Protein AF-0000000070944080 (afdb_homodimer)

Solvent-accessible surface area (backbone atoms only — not comparable to full-atom values): 20441 Å² total; per-residue (Å²): 134,81,76,70,74,72,75,68,76,75,72,57,53,38,91,86,63,60,51,23,63,63,33,52,51,46,48,50,54,52,49,55,59,54,53,74,45,44,68,64,48,28,43,48,45,49,50,52,46,35,69,76,36,55,73,61,34,60,78,35,76,88,53,42,81,60,51,78,91,51,49,90,73,33,55,64,52,48,30,51,28,44,52,51,50,32,52,48,44,53,30,58,75,26,60,89,44,56,69,38,20,51,49,35,49,46,52,56,47,59,69,34,55,81,71,77,54,52,68,64,58,53,54,51,52,53,54,46,45,54,51,49,43,38,70,75,50,40,86,72,53,35,73,69,42,49,49,32,48,51,49,50,48,50,40,50,49,50,49,43,51,51,45,53,50,52,50,52,52,51,51,51,52,51,50,55,54,54,56,61,62,67,71,108,135,79,77,69,75,72,75,67,76,74,72,59,54,38,89,88,63,58,49,22,64,65,32,51,51,45,46,50,54,50,48,54,59,54,51,73,44,44,70,64,48,30,43,49,45,50,52,51,45,37,70,77,36,55,74,60,34,60,78,36,75,88,52,41,79,61,51,78,90,51,47,88,73,33,55,63,52,48,31,50,28,43,52,51,49,33,52,47,44,54,29,58,75,25,60,87,43,55,70,40,21,52,49,35,49,44,53,56,47,60,70,33,54,83,70,77,54,52,70,64,56,52,54,52,53,54,54,45,46,54,52,48,45,38,70,75,50,39,85,73,52,36,73,69,44,49,50,33,47,50,49,52,50,49,41,50,49,51,50,43,51,51,46,54,50,50,50,52,53,53,51,50,52,51,50,54,55,53,55,60,62,68,72,109

pLDDT: mean 91.63, std 14.91, range [31.78, 98.94]

InterPro domains:
  IPR000971 Globin [PF00042] (45-154)
  IPR000971 Globin [PS01033] (18-165)
  IPR002336 Erythrocruorin [PR00611] (42-64)
  IPR002336 Erythrocruorin [PR00611] (95-118)
  IPR009050 Globin-like superfamily [SSF46458] (15-155)
  IPR012292 Globin/Protoglobin [G3DSA:1.10.490.10] (16-166)
  IPR044399 Myoglobin-like, M family globin domain [cd01040] (27-154)

Sequence (368 aa):
MSWLFGSASADMPSTKTGLTTSDKCAIKDTWTMFRRETRTNALSLFVALFSRYPEYQKMFPNFADVALKDMMQCPSLTAHALTVIYALASIIESIDDENTMVELIKKNIRNHVRRSVTPEHFVNINNLLIEVMQVKLRSRMTASVIVSWKKFFAMHDAVTRQTYDEFRAQSAVERAAGTSNSGVMSWLFGSASADMPSTKTGLTTSDKCAIKDTWTMFRRETRTNALSLFVALFSRYPEYQKMFPNFADVALKDMMQCPSLTAHALTVIYALASIIESIDDENTMVELIKKNIRNHVRRSVTPEHFVNINNLLIEVMQVKLRSRMTASVIVSWKKFFAMHDAVTRQTYDEFRAQSAVERAAGTSNSGV

Foldseek 3Di:
DPPPPPPPVPQAADPLQRAGPVLLVLLVVLLVVCCVPQQVLLLVLVLLVCVVPVVVLCLPVQCNPPDSVCSSPRPVSSVVSNVVSVLVVQLSVCVVVVVSNLVSLLVVLVVCLVSPDDLVNLVSSLVSSLVSSCVVVPPSCDPVSSVSSVSNVVSSSVSNVVSNVVVVVVVVVVVVVVVVVVPD/DPPPPPPPVPQAADPLQRAGPVLLVLLVVLLVVLCVPQQVLLLVLVLLVCVVPVVVLCLPVQCNPPDSVCSSPRPVNSVVSNVVSVLVVQLSVCVVVVVSNLVSLLVVLVVCLVSPDDLVSLVSSLVSSLVSSCVVVPPSCDPVSSVSSVSNVVSSSVSNVVSNVVVVVVVVVVVVVVVVVVPD

Radius of gyration: 23.44 Å; Cα contacts (8 Å, |Δi|>4): 330; chains: 2; bounding box: 77×53×82 Å

Structure (mmCIF, N/CA/C/O backbone):
data_AF-0000000070944080-model_v1
#
loop_
_entity.id
_entity.type
_entity.pdbx_description
1 polymer 'Globin, putative'
#
loop_
_atom_site.group_PDB
_atom_site.id
_atom_site.type_symbol
_atom_site.label_atom_id
_atom_site.label_alt_id
_atom_site.label_comp_id
_atom_site.label_asym_id
_atom_site.label_entity_id
_atom_site.label_seq_id
_atom_site.pdbx_PDB_ins_code
_atom_site.Cartn_x
_atom_site.Cartn_y
_atom_site.Cartn_z
_atom_site.occupancy
_atom_site.B_iso_or_equiv
_atom_site.auth_seq_id
_atom_site.auth_comp_id
_atom_site.auth_asym_id
_atom_site.auth_atom_id
_atom_site.pdbx_PDB_model_num
ATOM 1 N N . MET A 1 1 ? -43.406 28.516 -22.297 1 31.78 1 MET A N 1
ATOM 2 C CA . MET A 1 1 ? -42.031 28.906 -22.062 1 31.78 1 MET A CA 1
ATOM 3 C C . MET A 1 1 ? -41.406 28.109 -20.922 1 31.78 1 MET A C 1
ATOM 5 O O . MET A 1 1 ? -40.312 28.422 -20.469 1 31.78 1 MET A O 1
ATOM 9 N N . SER A 1 2 ? -42.031 27.125 -20.312 1 38.72 2 SER A N 1
ATOM 10 C CA . SER A 1 2 ? -41.844 26.422 -19.047 1 38.72 2 SER A CA 1
ATOM 11 C C . SER A 1 2 ? -40.594 25.516 -19.109 1 38.72 2 SER A C 1
ATOM 13 O O . SER A 1 2 ? -40.438 24.609 -18.281 1 38.72 2 SER A O 1
ATOM 15 N N . TRP A 1 3 ? -39.875 25.422 -20.234 1 38.5 3 TRP A N 1
ATOM 16 C CA . TRP A 1 3 ? -38.906 24.359 -20.5 1 38.5 3 TRP A CA 1
ATOM 17 C C . TRP A 1 3 ? -37.812 24.328 -19.422 1 38.5 3 TRP A C 1
ATOM 19 O O . TRP A 1 3 ? -37.125 23.312 -19.266 1 38.5 3 TRP A O 1
ATOM 29 N N . LEU A 1 4 ? -37.531 25.406 -18.781 1 36.78 4 LEU A N 1
ATOM 30 C CA . LEU A 1 4 ? -36.25 25.703 -18.141 1 36.78 4 LEU A CA 1
ATOM 31 C C . LEU A 1 4 ? -36 24.734 -16.984 1 36.78 4 LEU A C 1
ATOM 33 O O . LEU A 1 4 ? -35.031 24.891 -16.25 1 36.78 4 LEU A O 1
ATOM 37 N N . PHE A 1 5 ? -37.031 24.188 -16.297 1 40.91 5 PHE A N 1
ATOM 38 C CA . PHE A 1 5 ? -36.594 23.562 -15.047 1 40.91 5 PHE A CA 1
ATOM 39 C C . PHE A 1 5 ? -35.625 22.422 -15.328 1 40.91 5 PHE A C 1
ATOM 41 O O . PHE A 1 5 ? -36.031 21.375 -15.859 1 40.91 5 PHE A O 1
ATOM 48 N N . GLY A 1 6 ? -34.469 22.578 -15.883 1 41.28 6 GLY A N 1
ATOM 49 C CA . GLY A 1 6 ? -33.312 21.688 -15.805 1 41.28 6 GLY A CA 1
ATOM 50 C C . GLY A 1 6 ? -33.312 20.828 -14.555 1 41.28 6 GLY A C 1
ATOM 51 O O . GLY A 1 6 ? -33.156 21.328 -13.438 1 41.28 6 GLY A O 1
ATOM 52 N N . SER A 1 7 ? -34.125 19.906 -14.242 1 37.66 7 SER A N 1
ATOM 53 C CA . SER A 1 7 ? -34.094 18.875 -13.203 1 37.66 7 SER A CA 1
ATOM 54 C C . SER A 1 7 ? -32.688 18.344 -13 1 37.66 7 SER A C 1
ATOM 56 O O . SER A 1 7 ? -32.156 17.609 -13.852 1 37.66 7 SER A O 1
ATOM 58 N N . ALA A 1 8 ? -31.625 19.156 -12.844 1 43.06 8 ALA A N 1
ATOM 59 C CA . ALA A 1 8 ? -30.375 18.672 -12.258 1 43.06 8 ALA A CA 1
ATOM 60 C C . ALA A 1 8 ? -30.625 17.5 -11.32 1 43.06 8 ALA A C 1
ATOM 62 O O . ALA A 1 8 ? -31.328 17.641 -10.305 1 43.06 8 ALA A O 1
ATOM 63 N N . SER A 1 9 ? -31 16.312 -11.648 1 52.84 9 SER A N 1
ATOM 64 C CA . SER A 1 9 ? -30.922 15.141 -10.789 1 52.84 9 SER A CA 1
ATOM 65 C C . SER A 1 9 ? -30.016 15.406 -9.586 1 52.84 9 SER A C 1
ATOM 67 O O . SER A 1 9 ? -28.875 15.836 -9.742 1 52.84 9 SER A O 1
ATOM 69 N N . ALA A 1 10 ? -30.406 15.797 -8.438 1 60.84 10 ALA A N 1
ATOM 70 C CA . ALA A 1 10 ? -29.844 16.125 -7.133 1 60.84 10 ALA A CA 1
ATOM 71 C C . ALA A 1 10 ? -28.672 15.211 -6.793 1 60.84 10 ALA A C 1
ATOM 73 O O . ALA A 1 10 ? -28.75 14 -7.004 1 60.84 10 ALA A O 1
ATOM 74 N N . ASP A 1 11 ? -27.359 15.664 -7.125 1 86.56 11 ASP A N 1
ATOM 75 C CA . ASP A 1 11 ? -26.156 15.062 -6.555 1 86.56 11 ASP A CA 1
ATOM 76 C C . ASP A 1 11 ? -26.375 14.68 -5.094 1 86.56 11 ASP A C 1
ATOM 78 O O . ASP A 1 11 ? -25.875 15.352 -4.191 1 86.56 11 ASP A O 1
ATOM 82 N N . MET A 1 12 ? -27.219 13.664 -4.859 1 90.5 12 MET A N 1
ATOM 83 C CA . MET A 1 12 ? -27.594 13.227 -3.516 1 90.5 12 MET A CA 1
ATOM 84 C C . MET A 1 12 ? -26.453 12.453 -2.857 1 90.5 12 MET A C 1
ATOM 86 O O . MET A 1 12 ? -25.812 11.625 -3.498 1 90.5 12 MET A O 1
ATOM 90 N N . PRO A 1 13 ? -26.234 12.734 -1.606 1 94.5 13 PRO A N 1
ATOM 91 C CA . PRO A 1 13 ? -25.188 12.008 -0.896 1 94.5 13 PRO A CA 1
ATOM 92 C C . PRO A 1 13 ? -25.5 10.531 -0.707 1 94.5 13 PRO A C 1
ATOM 94 O O . PRO A 1 13 ? -26.656 10.164 -0.497 1 94.5 13 PRO A O 1
ATOM 97 N N . SER A 1 14 ? -24.516 9.734 -0.811 1 94.5 14 SER A N 1
ATOM 98 C CA . SER A 1 14 ? -24.672 8.312 -0.533 1 94.5 14 SER A CA 1
ATOM 99 C C . SER A 1 14 ? -25.016 8.062 0.932 1 94.5 14 SER A C 1
ATOM 101 O O . SER A 1 14 ? -24.5 8.742 1.82 1 94.5 14 SER A O 1
ATOM 103 N N . THR A 1 15 ? -25.797 7.105 1.188 1 92.31 15 THR A N 1
ATOM 104 C CA . THR A 1 15 ? -26.172 6.77 2.555 1 92.31 15 THR A CA 1
ATOM 105 C C . THR A 1 15 ? -25.016 6.109 3.299 1 92.31 15 THR A C 1
ATOM 107 O O . THR A 1 15 ? -24.938 6.199 4.523 1 92.31 15 THR A O 1
ATOM 110 N N . LYS A 1 16 ? -24.156 5.559 2.635 1 92.19 16 LYS A N 1
ATOM 111 C CA . LYS A 1 16 ? -23.062 4.797 3.232 1 92.19 16 LYS A CA 1
ATOM 112 C C . LYS A 1 16 ? -21.922 5.715 3.66 1 92.19 16 LYS A C 1
ATOM 114 O O . LYS A 1 16 ? -21.375 5.562 4.75 1 92.19 16 LYS A O 1
ATOM 119 N N . THR A 1 17 ? -21.625 6.723 2.846 1 94.31 17 THR A N 1
ATOM 120 C CA . THR A 1 17 ? -20.422 7.488 3.113 1 94.31 17 THR A CA 1
ATOM 121 C C . THR A 1 17 ? -20.734 8.977 3.252 1 94.31 17 THR A C 1
ATOM 123 O O . THR A 1 17 ? -19.906 9.75 3.73 1 94.31 17 THR A O 1
ATOM 126 N N . GLY A 1 18 ? -21.875 9.352 2.785 1 96.06 18 GLY A N 1
ATOM 127 C CA . GLY A 1 18 ? -22.25 10.758 2.807 1 96.06 18 GLY A CA 1
ATOM 128 C C . GLY A 1 18 ? -21.641 11.555 1.673 1 96.06 18 GLY A C 1
ATOM 129 O O . GLY A 1 18 ? -21.859 12.766 1.562 1 96.06 18 GLY A O 1
ATOM 130 N N . LEU A 1 19 ? -20.922 10.93 0.746 1 97.81 19 LEU A N 1
ATOM 131 C CA . LEU A 1 19 ? -20.281 11.602 -0.381 1 97.81 19 LEU A CA 1
ATOM 132 C C . LEU A 1 19 ? -21.234 11.664 -1.579 1 97.81 19 LEU A C 1
ATOM 134 O O . LEU A 1 19 ? -21.938 10.703 -1.863 1 97.81 19 LEU A O 1
ATOM 138 N N . THR A 1 20 ? -21.219 12.805 -2.256 1 97.81 20 THR A N 1
ATOM 139 C CA . THR A 1 20 ? -21.938 12.93 -3.518 1 97.81 20 THR A CA 1
ATOM 140 C C . THR A 1 20 ? -21.047 12.539 -4.691 1 97.81 20 THR A C 1
ATOM 142 O O . THR A 1 20 ? -19.844 12.367 -4.531 1 97.81 20 THR A O 1
ATOM 145 N N . THR A 1 21 ? -21.719 12.375 -5.805 1 97.31 21 THR A N 1
ATOM 146 C CA . THR A 1 21 ? -20.953 12.109 -7.016 1 97.31 21 THR A CA 1
ATOM 147 C C . THR A 1 21 ? -19.969 13.242 -7.301 1 97.31 21 THR A C 1
ATOM 149 O O . THR A 1 21 ? -18.844 12.992 -7.742 1 97.31 21 THR A O 1
ATOM 152 N N . SER A 1 22 ? -20.422 14.43 -7.047 1 97.81 22 SER A N 1
ATOM 153 C CA . SER A 1 22 ? -19.562 15.586 -7.254 1 97.81 22 SER A CA 1
ATOM 154 C C . SER A 1 22 ? -18.375 15.57 -6.305 1 97.81 22 SER A C 1
ATOM 156 O O . SER A 1 22 ? -17.25 15.93 -6.688 1 97.81 22 SER A O 1
ATOM 158 N N . ASP A 1 23 ? -18.594 15.172 -5.066 1 98.44 23 ASP A N 1
ATOM 159 C CA . ASP A 1 23 ? -17.5 15.008 -4.129 1 98.44 23 ASP A CA 1
ATOM 160 C C . ASP A 1 23 ? -16.469 14.023 -4.66 1 98.44 23 ASP A C 1
ATOM 162 O O . ASP A 1 23 ? -15.266 14.32 -4.691 1 98.44 23 ASP A O 1
ATOM 166 N N . LYS A 1 24 ? -16.953 12.891 -5.07 1 98.62 24 LYS A N 1
ATOM 167 C CA . LYS A 1 24 ? -16.078 11.812 -5.527 1 98.62 24 LYS A CA 1
ATOM 168 C C . LYS A 1 24 ? -15.25 12.258 -6.738 1 98.62 24 LYS A C 1
ATOM 170 O O . LYS A 1 24 ? -14.055 11.977 -6.816 1 98.62 24 LYS A O 1
ATOM 175 N N . CYS A 1 25 ? -15.844 12.93 -7.629 1 98.31 25 CYS A N 1
ATOM 176 C CA . CYS A 1 25 ? -15.156 13.406 -8.82 1 98.31 25 CYS A CA 1
ATOM 177 C C . CYS A 1 25 ? -14.055 14.398 -8.453 1 98.31 25 CYS A C 1
ATOM 179 O O . CYS A 1 25 ? -12.938 14.305 -8.969 1 98.31 25 CYS A O 1
ATOM 181 N N . ALA A 1 26 ? -14.406 15.336 -7.555 1 98.62 26 ALA A N 1
ATOM 182 C CA . ALA A 1 26 ? -13.445 16.344 -7.121 1 98.62 26 ALA A CA 1
ATOM 183 C C . ALA A 1 26 ? -12.234 15.688 -6.449 1 98.62 26 ALA A C 1
ATOM 185 O O . ALA A 1 26 ? -11.094 16.062 -6.715 1 98.62 26 ALA A O 1
ATOM 186 N N . ILE A 1 27 ? -12.461 14.695 -5.648 1 98.81 27 ILE A N 1
ATOM 187 C CA . ILE A 1 27 ? -11.422 14 -4.898 1 98.81 27 ILE A CA 1
ATOM 188 C C . ILE A 1 27 ? -10.539 13.203 -5.859 1 98.81 27 ILE A C 1
ATOM 190 O O . ILE A 1 27 ? -9.312 13.312 -5.82 1 98.81 27 ILE A O 1
ATOM 194 N N . LYS A 1 28 ? -11.156 12.477 -6.75 1 98.56 28 LYS A N 1
ATOM 195 C CA . LYS A 1 28 ? -10.406 11.672 -7.707 1 98.56 28 LYS A CA 1
ATOM 196 C C . LYS A 1 28 ? -9.539 12.547 -8.602 1 98.56 28 LYS A C 1
ATOM 198 O O . LYS A 1 28 ? -8.375 12.227 -8.852 1 98.56 28 LYS A O 1
ATOM 203 N N . ASP A 1 29 ? -10.078 13.625 -9.062 1 98.44 29 ASP A N 1
ATOM 204 C CA . ASP A 1 29 ? -9.359 14.5 -9.984 1 98.44 29 ASP A CA 1
ATOM 205 C C . ASP A 1 29 ? -8.141 15.125 -9.312 1 98.44 29 ASP A C 1
ATOM 207 O O . ASP A 1 29 ? -7.039 15.109 -9.867 1 98.44 29 ASP A O 1
ATOM 211 N N . THR A 1 30 ? -8.328 15.648 -8.148 1 98.75 30 THR A N 1
ATOM 212 C CA . THR A 1 30 ? -7.23 16.328 -7.473 1 98.75 30 THR A CA 1
ATOM 213 C C . THR A 1 30 ? -6.211 15.312 -6.957 1 98.75 30 THR A C 1
ATOM 215 O O . THR A 1 30 ? -5.012 15.602 -6.914 1 98.75 30 THR A O 1
ATOM 218 N N . TRP A 1 31 ? -6.699 14.141 -6.559 1 98.81 31 TRP A N 1
ATOM 219 C CA . TRP A 1 31 ? -5.781 13.078 -6.156 1 98.81 31 TRP A CA 1
ATOM 220 C C . TRP A 1 31 ? -4.879 12.672 -7.316 1 98.81 31 TRP A C 1
ATOM 222 O O . TRP A 1 31 ? -3.668 12.508 -7.141 1 98.81 31 TRP A O 1
ATOM 232 N N . THR A 1 32 ? -5.48 12.578 -8.492 1 98.38 32 THR A N 1
ATOM 233 C CA . THR A 1 32 ? -4.715 12.227 -9.688 1 98.38 32 THR A CA 1
ATOM 234 C C . THR A 1 32 ? -3.619 13.258 -9.945 1 98.38 32 THR A C 1
ATOM 236 O O . THR A 1 32 ? -2.484 12.898 -10.266 1 98.38 32 THR A O 1
ATOM 239 N N . MET A 1 33 ? -3.916 14.477 -9.789 1 98.69 33 MET A N 1
ATOM 240 C CA . MET A 1 33 ? -2.934 15.547 -9.969 1 98.69 33 MET A CA 1
ATOM 241 C C . MET A 1 33 ? -1.855 15.477 -8.891 1 98.69 33 MET A C 1
ATOM 243 O O . MET A 1 33 ? -0.668 15.625 -9.188 1 98.69 33 MET A O 1
ATOM 247 N N . PHE A 1 34 ? -2.279 15.289 -7.664 1 98.75 34 PHE A N 1
ATOM 248 C CA . PHE A 1 34 ? -1.363 15.195 -6.531 1 98.75 34 PHE A CA 1
ATOM 249 C C . PHE A 1 34 ? -0.361 14.062 -6.734 1 98.75 34 PHE A C 1
ATOM 251 O O . PHE A 1 34 ? 0.812 14.195 -6.383 1 98.75 34 PHE A O 1
ATOM 258 N N . ARG A 1 35 ? -0.784 12.977 -7.406 1 97.88 35 ARG A N 1
ATOM 259 C CA . ARG A 1 35 ? 0.001 11.758 -7.562 1 97.88 35 ARG A CA 1
ATOM 260 C C . ARG A 1 35 ? 0.972 11.875 -8.734 1 97.88 35 ARG A C 1
ATOM 262 O O . ARG A 1 35 ? 1.81 10.992 -8.945 1 97.88 35 ARG A O 1
ATOM 269 N N . ARG A 1 36 ? 0.946 12.953 -9.469 1 97.62 36 ARG A N 1
ATOM 270 C CA . ARG A 1 36 ? 1.906 13.156 -10.547 1 97.62 36 ARG A CA 1
ATOM 271 C C . ARG A 1 36 ? 3.324 13.297 -10 1 97.62 36 ARG A C 1
ATOM 273 O O . ARG A 1 36 ? 4.293 12.953 -10.68 1 97.62 36 ARG A O 1
ATOM 280 N N . GLU A 1 37 ? 3.424 13.805 -8.758 1 97.62 37 GLU A N 1
ATOM 281 C CA . GLU A 1 37 ? 4.691 13.891 -8.039 1 97.62 37 GLU A CA 1
ATOM 282 C C . GLU A 1 37 ? 4.637 13.109 -6.727 1 97.62 37 GLU A C 1
ATOM 284 O O . GLU A 1 37 ? 4.867 13.672 -5.652 1 97.62 37 GLU A O 1
ATOM 289 N N . THR A 1 38 ? 4.5 11.859 -6.883 1 97.88 38 THR A N 1
ATOM 290 C CA . THR A 1 38 ? 4.156 10.977 -5.77 1 97.88 38 THR A CA 1
ATOM 291 C C . THR A 1 38 ? 5.227 11.031 -4.688 1 97.88 38 THR A C 1
ATOM 293 O O . THR A 1 38 ? 4.934 11.344 -3.529 1 97.88 38 THR A O 1
ATOM 296 N N . ARG A 1 39 ? 6.457 10.812 -5.074 1 97 39 ARG A N 1
ATOM 297 C CA . ARG A 1 39 ? 7.547 10.75 -4.105 1 97 39 ARG A CA 1
ATOM 298 C C . ARG A 1 39 ? 7.695 12.07 -3.359 1 97 39 ARG A C 1
ATOM 300 O O . ARG A 1 39 ? 7.703 12.094 -2.127 1 97 39 ARG A O 1
ATOM 307 N N . THR A 1 40 ? 7.789 13.141 -4.137 1 97.31 40 THR A N 1
ATOM 308 C CA . THR A 1 40 ? 7.988 14.461 -3.551 1 97.31 40 THR A CA 1
ATOM 309 C C . THR A 1 40 ? 6.812 14.836 -2.646 1 97.31 40 THR A C 1
ATOM 311 O O . THR A 1 40 ? 7.012 15.352 -1.547 1 97.31 40 THR A O 1
ATOM 314 N N . ASN A 1 41 ? 5.621 14.562 -3.074 1 98.5 41 ASN A N 1
ATOM 315 C CA . ASN A 1 41 ? 4.434 14.938 -2.312 1 98.5 41 ASN A CA 1
ATOM 316 C C . ASN A 1 41 ? 4.273 14.07 -1.065 1 98.5 41 ASN A C 1
ATOM 318 O O . ASN A 1 41 ? 3.848 14.562 -0.017 1 98.5 41 ASN A O 1
ATOM 322 N N . ALA A 1 42 ? 4.621 12.805 -1.181 1 98.56 42 ALA A N 1
ATOM 323 C CA . ALA A 1 42 ? 4.613 11.93 -0.015 1 98.56 42 ALA A CA 1
ATOM 324 C C . ALA A 1 42 ? 5.562 12.438 1.064 1 98.56 42 ALA A C 1
ATOM 326 O O . ALA A 1 42 ? 5.184 12.555 2.23 1 98.56 42 ALA A O 1
ATOM 327 N N . LEU A 1 43 ? 6.734 12.75 0.637 1 98.31 43 LEU A N 1
ATOM 328 C CA . LEU A 1 43 ? 7.727 13.25 1.58 1 98.31 43 LEU A CA 1
ATOM 329 C C . LEU A 1 43 ? 7.301 14.594 2.16 1 98.31 43 LEU A C 1
ATOM 331 O O . LEU A 1 43 ? 7.5 14.852 3.35 1 98.31 43 LEU A O 1
ATOM 335 N N . SER A 1 44 ? 6.723 15.438 1.355 1 98.25 44 SER A N 1
ATOM 336 C CA . SER A 1 44 ? 6.242 16.734 1.823 1 98.25 44 SER A CA 1
ATOM 337 C C . SER A 1 44 ? 5.199 16.578 2.926 1 98.25 44 SER A C 1
ATOM 339 O O . SER A 1 44 ? 5.156 17.375 3.867 1 98.25 44 SER A O 1
ATOM 341 N N . LEU A 1 45 ? 4.352 15.609 2.783 1 98.75 45 LEU A N 1
ATOM 342 C CA . LEU A 1 45 ? 3.348 15.344 3.805 1 98.75 45 LEU A CA 1
ATOM 343 C C . LEU A 1 45 ? 4.004 15.023 5.145 1 98.75 45 LEU A C 1
ATOM 345 O O . LEU A 1 45 ? 3.598 15.547 6.184 1 98.75 45 LEU A O 1
ATOM 349 N N . PHE A 1 46 ? 5.016 14.258 5.09 1 98.5 46 PHE A N 1
ATOM 350 C CA . PHE A 1 46 ? 5.629 13.836 6.344 1 98.5 46 PHE A CA 1
ATOM 351 C C . PHE A 1 46 ? 6.523 14.938 6.906 1 98.5 46 PHE A C 1
ATOM 353 O O . PHE A 1 46 ? 6.641 15.086 8.125 1 98.5 46 PHE A O 1
ATOM 360 N N . VAL A 1 47 ? 7.156 15.656 6.051 1 97.94 47 VAL A N 1
ATOM 361 C CA . VAL A 1 47 ? 7.891 16.828 6.52 1 97.94 47 VAL A CA 1
ATOM 362 C C . VAL A 1 47 ? 6.934 17.797 7.211 1 97.94 47 VAL A C 1
ATOM 364 O O . VAL A 1 47 ? 7.234 18.312 8.289 1 97.94 47 VAL A O 1
ATOM 367 N N . ALA A 1 48 ? 5.809 18.047 6.617 1 98.5 48 ALA A N 1
ATOM 368 C CA . ALA A 1 48 ? 4.797 18.891 7.238 1 98.5 48 ALA A CA 1
ATOM 369 C C . ALA A 1 48 ? 4.336 18.312 8.57 1 98.5 48 ALA A C 1
ATOM 371 O O . ALA A 1 48 ? 4.18 19.047 9.555 1 98.5 48 ALA A O 1
ATOM 372 N N . LEU A 1 49 ? 4.156 17.016 8.625 1 98.62 49 LEU A N 1
ATOM 373 C CA . LEU A 1 49 ? 3.691 16.344 9.82 1 98.62 49 LEU A CA 1
ATOM 374 C C . LEU A 1 49 ? 4.684 16.516 10.969 1 98.62 49 LEU A C 1
ATOM 376 O O . LEU A 1 49 ? 4.309 16.922 12.062 1 98.62 49 LEU A O 1
ATOM 380 N N . PHE A 1 50 ? 5.914 16.266 10.695 1 98.38 50 PHE A N 1
ATOM 381 C CA . PHE A 1 50 ? 6.922 16.297 11.742 1 98.38 50 PHE A CA 1
ATOM 382 C C . PHE A 1 50 ? 7.301 17.734 12.102 1 98.38 50 PHE A C 1
ATOM 384 O O . PHE A 1 50 ? 7.805 17.984 13.203 1 98.38 50 PHE A O 1
ATOM 391 N N . SER A 1 51 ? 7.113 18.609 11.164 1 98.06 51 SER A N 1
ATOM 392 C CA . SER A 1 51 ? 7.281 20.016 11.477 1 98.06 51 SER A CA 1
ATOM 393 C C . SER A 1 51 ? 6.215 20.5 12.453 1 98.06 51 SER A C 1
ATOM 395 O O . SER A 1 51 ? 6.516 21.219 13.406 1 98.06 51 SER A O 1
ATOM 397 N N . ARG A 1 52 ? 4.996 20.109 12.227 1 98.38 52 ARG A N 1
ATOM 398 C CA . ARG A 1 52 ? 3.873 20.547 13.047 1 98.38 52 ARG A CA 1
ATOM 399 C C . ARG A 1 52 ? 3.822 19.75 14.359 1 98.38 52 ARG A C 1
ATOM 401 O O . ARG A 1 52 ? 3.469 20.312 15.406 1 98.38 52 ARG A O 1
ATOM 408 N N . TYR A 1 53 ? 4.117 18.469 14.289 1 98 53 TYR A N 1
ATOM 409 C CA . TYR A 1 53 ? 4.082 17.578 15.445 1 98 53 TYR A CA 1
ATOM 410 C C . TYR A 1 53 ? 5.402 16.828 15.594 1 98 53 TYR A C 1
ATOM 412 O O . TYR A 1 53 ? 5.473 15.625 15.344 1 98 53 TYR A O 1
ATOM 420 N N . PRO A 1 54 ? 6.387 17.469 16.125 1 97.25 54 PRO A N 1
ATOM 421 C CA . PRO A 1 54 ? 7.711 16.859 16.203 1 97.25 54 PRO A CA 1
ATOM 422 C C . PRO A 1 54 ? 7.711 15.57 17.031 1 97.25 54 PRO A C 1
ATOM 424 O O . PRO A 1 54 ? 8.492 14.656 16.766 1 97.25 54 PRO A O 1
ATOM 427 N N . GLU A 1 55 ? 6.805 15.516 17.969 1 96.06 55 GLU A N 1
ATOM 428 C CA . GLU A 1 55 ? 6.742 14.336 18.828 1 96.06 55 GLU A CA 1
ATOM 429 C C . GLU A 1 55 ? 6.293 13.102 18.047 1 96.06 55 GLU A C 1
ATOM 431 O O . GLU A 1 55 ? 6.562 11.969 18.438 1 96.06 55 GLU A O 1
ATOM 436 N N . TYR A 1 56 ? 5.574 13.305 16.891 1 96.94 56 TYR A N 1
ATOM 437 C CA . TYR A 1 56 ? 5.125 12.18 16.078 1 96.94 56 TYR A CA 1
ATOM 438 C C . TYR A 1 56 ? 6.309 11.438 15.469 1 96.94 56 TYR A C 1
ATOM 440 O O . TYR A 1 56 ? 6.234 10.234 15.242 1 96.94 56 TYR A O 1
ATOM 448 N N . GLN A 1 57 ? 7.375 12.148 15.242 1 97.06 57 GLN A N 1
ATOM 449 C CA . GLN A 1 57 ? 8.539 11.539 14.602 1 97.06 57 GLN A CA 1
ATOM 450 C C . GLN A 1 57 ? 9.133 10.445 15.484 1 97.06 57 GLN A C 1
ATOM 452 O O . GLN A 1 57 ? 9.633 9.438 14.977 1 97.06 57 GLN A O 1
ATOM 457 N N . LYS A 1 58 ? 8.984 10.578 16.734 1 95.44 58 LYS A N 1
ATOM 458 C CA . LYS A 1 58 ? 9.555 9.641 17.703 1 95.44 58 LYS A CA 1
ATOM 459 C C . LYS A 1 58 ? 8.859 8.289 17.625 1 95.44 58 LYS A C 1
ATOM 461 O O . LYS A 1 58 ? 9.391 7.281 18.109 1 95.44 58 LYS A O 1
ATOM 466 N N . MET A 1 59 ? 7.703 8.258 17 1 94.56 59 MET A N 1
ATOM 467 C CA . MET A 1 59 ? 6.965 7.012 16.844 1 94.56 59 MET A CA 1
ATOM 468 C C . MET A 1 59 ? 7.578 6.152 15.734 1 94.56 59 MET A C 1
ATOM 470 O O . MET A 1 59 ? 7.223 4.984 15.586 1 94.56 59 MET A O 1
ATOM 474 N N . PHE A 1 60 ? 8.602 6.691 15.047 1 95.12 60 PHE A N 1
ATOM 475 C CA . PHE A 1 60 ? 9.234 6.008 13.922 1 95.12 60 PHE A CA 1
ATOM 476 C C . PHE A 1 60 ? 10.727 5.816 14.188 1 95.12 60 PHE A C 1
ATOM 478 O O . PHE A 1 60 ? 11.547 6.605 13.719 1 95.12 60 PHE A O 1
ATOM 485 N N . PRO A 1 61 ? 11.055 4.727 14.766 1 93.56 61 PRO A N 1
ATOM 486 C CA . PRO A 1 61 ? 12.438 4.523 15.203 1 93.56 61 PRO A CA 1
ATOM 487 C C . PRO A 1 61 ? 13.445 4.637 14.062 1 93.56 61 PRO A C 1
ATOM 489 O O . PRO A 1 61 ? 14.562 5.113 14.266 1 93.56 61 PRO A O 1
ATOM 492 N N . ASN A 1 62 ? 13.094 4.285 12.906 1 92.81 62 ASN A N 1
ATOM 493 C CA . ASN A 1 62 ? 14.023 4.215 11.781 1 92.81 62 ASN A CA 1
ATOM 494 C C . ASN A 1 62 ? 14.453 5.605 11.328 1 92.81 62 ASN A C 1
ATOM 496 O O . ASN A 1 62 ? 15.43 5.746 10.594 1 92.81 62 ASN A O 1
ATOM 500 N N . PHE A 1 63 ? 13.758 6.609 11.805 1 96.12 63 PHE A N 1
ATOM 501 C CA . PHE A 1 63 ? 14.148 7.961 11.43 1 96.12 63 PHE A CA 1
ATOM 502 C C . PHE A 1 63 ? 13.766 8.953 12.523 1 96.12 63 PHE A C 1
ATOM 504 O O . PHE A 1 63 ? 13.453 10.109 12.234 1 96.12 63 PHE A O 1
ATOM 511 N N . ALA A 1 64 ? 13.766 8.516 13.719 1 96.12 64 ALA A N 1
ATOM 512 C CA . ALA A 1 64 ? 13.352 9.312 14.875 1 96.12 64 ALA A CA 1
ATOM 513 C C . ALA A 1 64 ? 14.281 10.508 15.078 1 96.12 64 ALA A C 1
ATOM 515 O O . ALA A 1 64 ? 13.852 11.555 15.562 1 96.12 64 ALA A O 1
ATOM 516 N N . ASP A 1 65 ? 15.516 10.359 14.602 1 95.62 65 ASP A N 1
ATOM 517 C CA . ASP A 1 65 ? 16.5 11.391 14.938 1 95.62 65 ASP A CA 1
ATOM 518 C C . ASP A 1 65 ? 16.969 12.117 13.68 1 95.62 65 ASP A C 1
ATOM 520 O O . ASP A 1 65 ? 17.953 12.867 13.719 1 95.62 65 ASP A O 1
ATOM 524 N N . VAL A 1 66 ? 16.359 11.852 12.656 1 96.69 66 VAL A N 1
ATOM 525 C CA . VAL A 1 66 ? 16.719 12.531 11.414 1 96.69 66 VAL A CA 1
ATOM 526 C C . VAL A 1 66 ? 16.25 13.984 11.461 1 96.69 66 VAL A C 1
ATOM 528 O O . VAL A 1 66 ? 15.094 14.258 11.789 1 96.69 66 VAL A O 1
ATOM 531 N N . ALA A 1 67 ? 17.125 14.898 11.18 1 96.81 67 ALA A N 1
ATOM 532 C CA . ALA A 1 67 ? 16.766 16.312 11.156 1 96.81 67 ALA A CA 1
ATOM 533 C C . ALA A 1 67 ? 15.812 16.625 10.016 1 96.81 67 ALA A C 1
ATOM 535 O O . ALA A 1 67 ? 15.906 16.016 8.938 1 96.81 67 ALA A O 1
ATOM 536 N N . LEU A 1 68 ? 14.914 17.594 10.227 1 94.88 68 LEU A N 1
ATOM 537 C CA . LEU A 1 68 ? 13.922 17.969 9.227 1 94.88 68 LEU A CA 1
ATOM 538 C C . LEU A 1 68 ? 14.594 18.328 7.902 1 94.88 68 LEU A C 1
ATOM 540 O O . LEU A 1 68 ? 14.102 17.953 6.836 1 94.88 68 LEU A O 1
ATOM 544 N N . LYS A 1 69 ? 15.695 18.984 7.957 1 95 69 LYS A N 1
ATOM 545 C CA . LYS A 1 69 ? 16.406 19.453 6.766 1 95 69 LYS A CA 1
ATOM 546 C C . LYS A 1 69 ? 16.922 18.281 5.945 1 95 69 LYS A C 1
ATOM 548 O O . LYS A 1 69 ? 17.188 18.422 4.746 1 95 69 LYS A O 1
ATOM 553 N N . ASP A 1 70 ? 17.031 17.125 6.531 1 96.31 70 ASP A N 1
ATOM 554 C CA . ASP A 1 70 ? 17.625 15.961 5.883 1 96.31 70 ASP A CA 1
ATOM 555 C C . ASP A 1 70 ? 16.562 14.945 5.492 1 96.31 70 ASP A C 1
ATOM 557 O O . ASP A 1 70 ? 16.859 13.938 4.844 1 96.31 70 ASP A O 1
ATOM 561 N N . MET A 1 71 ? 15.352 15.227 5.758 1 94.94 71 MET A N 1
ATOM 562 C CA . MET A 1 71 ? 14.273 14.25 5.652 1 94.94 71 MET A CA 1
ATOM 563 C C . MET A 1 71 ? 13.992 13.914 4.191 1 94.94 71 MET A C 1
ATOM 565 O O . MET A 1 71 ? 13.695 12.758 3.863 1 94.94 71 MET A O 1
ATOM 569 N N . MET A 1 72 ? 14.211 14.836 3.328 1 93.94 72 MET A N 1
ATOM 570 C CA . MET A 1 72 ? 13.898 14.617 1.918 1 93.94 72 MET A CA 1
ATOM 571 C C . MET A 1 72 ? 14.859 13.602 1.298 1 93.94 72 MET A C 1
ATOM 573 O O . MET A 1 72 ? 14.578 13.055 0.232 1 93.94 72 MET A O 1
ATOM 577 N N . GLN A 1 73 ? 15.891 13.273 2.006 1 93.75 73 GLN A N 1
ATOM 578 C CA . GLN A 1 73 ? 16.891 12.367 1.469 1 93.75 73 GLN A CA 1
ATOM 579 C C . GLN A 1 73 ? 16.984 11.094 2.301 1 93.75 73 GLN A C 1
ATOM 581 O O . GLN A 1 73 ? 17.859 10.25 2.066 1 93.75 73 GLN A O 1
ATOM 586 N N . CYS A 1 74 ? 16.141 10.922 3.184 1 95.06 74 CYS A N 1
ATOM 587 C CA . CYS A 1 74 ? 16.156 9.773 4.086 1 95.06 74 CYS A CA 1
ATOM 588 C C . CYS A 1 74 ? 15.461 8.578 3.457 1 95.06 74 CYS A C 1
ATOM 590 O O . CYS A 1 74 ? 14.242 8.586 3.273 1 95.06 74 CYS A O 1
ATOM 592 N N . PRO A 1 75 ? 16.172 7.488 3.195 1 94.44 75 PRO A N 1
ATOM 593 C CA . PRO A 1 75 ? 15.57 6.348 2.502 1 94.44 75 PRO A CA 1
ATOM 594 C C . PRO A 1 75 ? 14.469 5.68 3.316 1 94.44 75 PRO A C 1
ATOM 596 O O . PRO A 1 75 ? 13.43 5.297 2.764 1 94.44 75 PRO A O 1
ATOM 599 N N . SER A 1 76 ? 14.688 5.566 4.559 1 94.88 76 SER A N 1
ATOM 600 C CA . SER A 1 76 ? 13.688 4.918 5.395 1 94.88 76 SER A CA 1
ATOM 601 C C . SER A 1 76 ? 12.391 5.719 5.43 1 94.88 76 SER A C 1
ATOM 603 O O . SER A 1 76 ? 11.297 5.148 5.387 1 94.88 76 SER A O 1
ATOM 605 N N . LEU A 1 77 ? 12.539 6.98 5.516 1 97.5 77 LEU A N 1
ATOM 606 C CA . LEU A 1 77 ? 11.344 7.82 5.457 1 97.5 77 LEU A CA 1
ATOM 607 C C . LEU A 1 77 ? 10.688 7.734 4.086 1 97.5 77 LEU A C 1
ATOM 609 O O . LEU A 1 77 ? 9.453 7.668 3.986 1 97.5 77 LEU A O 1
ATOM 613 N N . THR A 1 78 ? 11.492 7.766 3.057 1 97.88 78 THR A N 1
ATOM 614 C CA . THR A 1 78 ? 10.961 7.676 1.704 1 97.88 78 THR A CA 1
ATOM 615 C C . THR A 1 78 ? 10.117 6.414 1.537 1 97.88 78 THR A C 1
ATOM 617 O O . THR A 1 78 ? 8.992 6.473 1.05 1 97.88 78 THR A O 1
ATOM 620 N N . ALA A 1 79 ? 10.641 5.297 1.976 1 97.25 79 ALA A N 1
ATOM 621 C CA . ALA A 1 79 ? 9.914 4.035 1.887 1 97.25 79 ALA A CA 1
ATOM 622 C C . ALA A 1 79 ? 8.602 4.102 2.656 1 97.25 79 ALA A C 1
ATOM 624 O O . ALA A 1 79 ? 7.559 3.662 2.162 1 97.25 79 ALA A O 1
ATOM 625 N N . HIS A 1 80 ? 8.656 4.656 3.844 1 97.25 80 HIS A N 1
ATOM 626 C CA . HIS A 1 80 ? 7.441 4.758 4.645 1 97.25 80 HIS A CA 1
ATOM 627 C C . HIS A 1 80 ? 6.43 5.695 3.994 1 97.25 80 HIS A C 1
ATOM 629 O O . HIS A 1 80 ? 5.238 5.375 3.92 1 97.25 80 HIS A O 1
ATOM 635 N N . ALA A 1 81 ? 6.91 6.82 3.547 1 98.5 81 ALA A N 1
ATOM 636 C CA . ALA A 1 81 ? 6.035 7.805 2.918 1 98.5 81 ALA A CA 1
ATOM 637 C C . ALA A 1 81 ? 5.344 7.219 1.689 1 98.5 81 ALA A C 1
ATOM 639 O O . ALA A 1 81 ? 4.141 7.418 1.493 1 98.5 81 ALA A O 1
ATOM 640 N N . LEU A 1 82 ? 6.043 6.5 0.909 1 98.56 82 LEU A N 1
ATOM 641 C CA . LEU A 1 82 ? 5.461 5.867 -0.271 1 98.56 82 LEU A CA 1
ATOM 642 C C . LEU A 1 82 ? 4.438 4.812 0.128 1 98.56 82 LEU A C 1
ATOM 644 O O . LEU A 1 82 ? 3.363 4.727 -0.471 1 98.56 82 LEU A O 1
ATOM 648 N N . THR A 1 83 ? 4.73 4.059 1.161 1 97.94 83 THR A N 1
ATOM 649 C CA . THR A 1 83 ? 3.766 3.074 1.636 1 97.94 83 THR A CA 1
ATOM 650 C C . THR A 1 83 ? 2.457 3.75 2.033 1 97.94 83 THR A C 1
ATOM 652 O O . THR A 1 83 ? 1.374 3.256 1.71 1 97.94 83 THR A O 1
ATOM 655 N N . VAL A 1 84 ? 2.547 4.863 2.67 1 98.19 84 VAL A N 1
ATOM 656 C CA . VAL A 1 84 ? 1.362 5.582 3.129 1 98.19 84 VAL A CA 1
ATOM 657 C C . VAL A 1 84 ? 0.588 6.121 1.927 1 98.19 84 VAL A C 1
ATOM 659 O O . VAL A 1 84 ? -0.633 5.965 1.848 1 98.19 84 VAL A O 1
ATOM 662 N N . ILE A 1 85 ? 1.255 6.715 1.001 1 98.75 85 ILE A N 1
ATOM 663 C CA . ILE A 1 85 ? 0.593 7.34 -0.14 1 98.75 85 ILE A CA 1
ATOM 664 C C . ILE A 1 85 ? -0.042 6.266 -1.02 1 98.75 85 ILE A C 1
ATOM 666 O O . ILE A 1 85 ? -1.128 6.469 -1.569 1 98.75 85 ILE A O 1
ATOM 670 N N . TYR A 1 86 ? 0.565 5.094 -1.17 1 98.56 86 TYR A N 1
ATOM 671 C CA . TYR A 1 86 ? -0.011 4.023 -1.975 1 98.56 86 TYR A CA 1
ATOM 672 C C . TYR A 1 86 ? -1.179 3.365 -1.25 1 98.56 86 TYR A C 1
ATOM 674 O O . TYR A 1 86 ? -2.141 2.924 -1.884 1 98.56 86 TYR A O 1
ATOM 682 N N . ALA A 1 87 ? -1.111 3.328 0.078 1 98.38 87 ALA A N 1
ATOM 683 C CA . ALA A 1 87 ? -2.287 2.904 0.834 1 98.38 87 ALA A CA 1
ATOM 684 C C . ALA A 1 87 ? -3.455 3.861 0.616 1 98.38 87 ALA A C 1
ATOM 686 O O . ALA A 1 87 ? -4.582 3.43 0.364 1 98.38 87 ALA A O 1
ATOM 687 N N . LEU A 1 88 ? -3.174 5.121 0.651 1 98.75 88 LEU A N 1
ATOM 688 C CA . LEU A 1 88 ? -4.203 6.121 0.385 1 98.75 88 LEU A CA 1
ATOM 689 C C . LEU A 1 88 ? -4.727 5.996 -1.042 1 98.75 88 LEU A C 1
ATOM 691 O O . LEU A 1 88 ? -5.922 6.172 -1.287 1 98.75 88 LEU A O 1
ATOM 695 N N . ALA A 1 89 ? -3.848 5.738 -1.924 1 98.62 89 ALA A N 1
ATOM 696 C CA . ALA A 1 89 ? -4.258 5.559 -3.314 1 98.62 89 ALA A CA 1
ATOM 697 C C . ALA A 1 89 ? -5.25 4.41 -3.449 1 98.62 89 ALA A C 1
ATOM 699 O O . ALA A 1 89 ? -6.281 4.543 -4.117 1 98.62 89 ALA A O 1
ATOM 700 N N . SER A 1 90 ? -4.93 3.283 -2.801 1 98.56 90 SER A N 1
ATOM 701 C CA . SER A 1 90 ? -5.84 2.148 -2.881 1 98.56 90 SER A CA 1
ATOM 702 C C . SER A 1 90 ? -7.223 2.512 -2.344 1 98.56 90 SER A C 1
ATOM 704 O O . SER A 1 90 ? -8.242 2.094 -2.9 1 98.56 90 SER A O 1
ATOM 706 N N . ILE A 1 91 ? -7.281 3.328 -1.302 1 98.69 91 ILE A N 1
ATOM 707 C CA . ILE A 1 91 ? -8.523 3.76 -0.673 1 98.69 91 ILE A CA 1
ATOM 708 C C . ILE A 1 91 ? -9.258 4.734 -1.592 1 98.69 91 ILE A C 1
ATOM 710 O O . ILE A 1 91 ? -10.406 4.496 -1.973 1 98.69 91 ILE A O 1
ATOM 714 N N . ILE A 1 92 ? -8.578 5.766 -2.004 1 98.75 92 ILE A N 1
ATOM 715 C CA . ILE A 1 92 ? -9.195 6.867 -2.742 1 98.75 92 ILE A CA 1
ATOM 716 C C . ILE A 1 92 ? -9.625 6.383 -4.125 1 98.75 92 ILE A C 1
ATOM 718 O O . ILE A 1 92 ? -10.695 6.754 -4.609 1 98.75 92 ILE A O 1
ATOM 722 N N . GLU A 1 93 ? -8.898 5.531 -4.703 1 97.25 93 GLU A N 1
ATOM 723 C CA . GLU A 1 93 ? -9.219 5.066 -6.051 1 97.25 93 GLU A CA 1
ATOM 724 C C . GLU A 1 93 ? -10.344 4.031 -6.023 1 97.25 93 GLU A C 1
ATOM 726 O O . GLU A 1 93 ? -10.914 3.695 -7.066 1 97.25 93 GLU A O 1
ATOM 731 N N . SER A 1 94 ? -10.695 3.611 -4.871 1 97.5 94 SER A N 1
ATOM 732 C CA . SER A 1 94 ? -11.836 2.717 -4.699 1 97.5 94 SER A CA 1
ATOM 733 C C . SER A 1 94 ? -13.086 3.488 -4.305 1 97.5 94 SER A C 1
ATOM 735 O O . SER A 1 94 ? -14.078 2.895 -3.871 1 97.5 94 SER A O 1
ATOM 737 N N . ILE A 1 95 ? -13.086 4.77 -4.457 1 98 95 ILE A N 1
ATOM 738 C CA . ILE A 1 95 ? -14.109 5.66 -3.908 1 98 95 ILE A CA 1
ATOM 739 C C . ILE A 1 95 ? -15.461 5.34 -4.531 1 98 95 ILE A C 1
ATOM 741 O O . ILE A 1 95 ? -16.5 5.566 -3.914 1 98 95 ILE A O 1
ATOM 745 N N . ASP A 1 96 ? -15.516 4.734 -5.711 1 96.69 96 ASP A N 1
ATOM 746 C CA . ASP A 1 96 ? -16.781 4.406 -6.371 1 96.69 96 ASP A CA 1
ATOM 747 C C . ASP A 1 96 ? -17.328 3.066 -5.887 1 96.69 96 ASP A C 1
ATOM 749 O O . ASP A 1 96 ? -18.484 2.746 -6.109 1 96.69 96 ASP A O 1
ATOM 753 N N . ASP A 1 97 ? -16.516 2.25 -5.348 1 95.75 97 ASP A N 1
ATOM 754 C CA . ASP A 1 97 ? -16.906 1.057 -4.605 1 95.75 97 ASP A CA 1
ATOM 755 C C . ASP A 1 97 ? -16.797 1.284 -3.098 1 95.75 97 ASP A C 1
ATOM 757 O O . ASP A 1 97 ? -15.805 0.887 -2.479 1 95.75 97 ASP A O 1
ATOM 761 N N . GLU A 1 98 ? -17.844 1.769 -2.549 1 96.38 98 GLU A N 1
ATOM 762 C CA . GLU A 1 98 ? -17.812 2.281 -1.181 1 96.38 98 GLU A CA 1
ATOM 763 C C . GLU A 1 98 ? -17.578 1.16 -0.175 1 96.38 98 GLU A C 1
ATOM 765 O O . GLU A 1 98 ? -16.938 1.375 0.858 1 96.38 98 GLU A O 1
ATOM 770 N N . ASN A 1 99 ? -18.047 -0.048 -0.469 1 95.25 99 ASN A N 1
ATOM 771 C CA . ASN A 1 99 ? -17.797 -1.183 0.413 1 95.25 99 ASN A CA 1
ATOM 772 C C . ASN A 1 99 ? -16.312 -1.517 0.486 1 95.25 99 ASN A C 1
ATOM 774 O O . ASN A 1 99 ? -15.75 -1.654 1.577 1 95.25 99 ASN A O 1
ATOM 778 N N . THR A 1 100 ? -15.727 -1.578 -0.632 1 96.56 100 THR A N 1
ATOM 779 C CA . THR A 1 100 ? -14.297 -1.861 -0.683 1 96.56 100 THR A CA 1
ATOM 780 C C . THR A 1 100 ? -13.5 -0.729 -0.044 1 96.56 100 THR A C 1
ATOM 782 O O . THR A 1 100 ? -12.547 -0.977 0.699 1 96.56 100 THR A O 1
ATOM 785 N N . MET A 1 101 ? -13.875 0.463 -0.342 1 97.81 101 MET A N 1
ATOM 786 C CA . MET A 1 101 ? -13.188 1.619 0.223 1 97.81 101 MET A CA 1
ATOM 787 C C . MET A 1 101 ? -13.188 1.562 1.747 1 97.81 101 MET A C 1
ATOM 789 O O . MET A 1 101 ? -12.148 1.725 2.379 1 97.81 101 MET A O 1
ATOM 793 N N . VAL A 1 102 ? -14.32 1.32 2.316 1 97.56 102 VAL A N 1
ATOM 794 C CA . VAL A 1 102 ? -14.453 1.285 3.77 1 97.56 102 VAL A CA 1
ATOM 795 C C . VAL A 1 102 ? -13.641 0.128 4.34 1 97.56 102 VAL A C 1
ATOM 797 O O . VAL A 1 102 ? -12.977 0.276 5.367 1 97.56 102 VAL A O 1
ATOM 800 N N . GLU A 1 103 ? -13.672 -1.007 3.66 1 96.81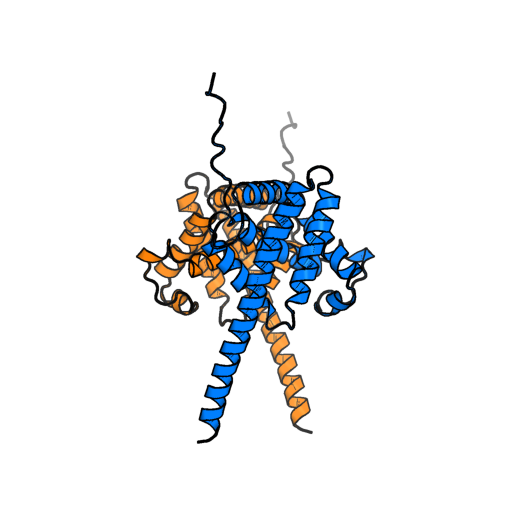 103 GLU A N 1
ATOM 801 C CA . GLU A 1 103 ? -12.883 -2.148 4.113 1 96.81 103 GLU A CA 1
ATOM 802 C C . GLU A 1 103 ? -11.391 -1.833 4.09 1 96.81 103 GLU A C 1
ATOM 804 O O . GLU A 1 103 ? -10.648 -2.27 4.969 1 96.81 103 GLU A O 1
ATOM 809 N N . LEU A 1 104 ? -10.953 -1.128 3.061 1 98.38 104 LEU A N 1
ATOM 810 C CA . LEU A 1 104 ? -9.555 -0.721 2.969 1 98.38 104 LEU A CA 1
ATOM 811 C C . LEU A 1 104 ? -9.188 0.219 4.113 1 98.38 104 LEU A C 1
ATOM 813 O O . LEU A 1 104 ? -8.102 0.105 4.691 1 98.38 104 LEU A O 1
ATOM 817 N N . ILE A 1 105 ? -10.062 1.128 4.43 1 98.38 105 ILE A N 1
ATOM 818 C CA . ILE A 1 105 ? -9.828 2.037 5.551 1 98.38 105 ILE A CA 1
ATOM 819 C C . ILE A 1 105 ? -9.688 1.237 6.844 1 98.38 105 ILE A C 1
ATOM 821 O O . ILE A 1 105 ? -8.719 1.407 7.586 1 98.38 105 ILE A O 1
ATOM 825 N N . LYS A 1 106 ? -10.594 0.356 7.09 1 96.69 106 LYS A N 1
ATOM 826 C CA . LYS A 1 106 ? -10.562 -0.45 8.305 1 96.69 106 LYS A CA 1
ATOM 827 C C . LYS A 1 106 ? -9.266 -1.251 8.406 1 96.69 106 LYS A C 1
ATOM 829 O O . LYS A 1 106 ? -8.656 -1.322 9.477 1 96.69 106 LYS A O 1
ATOM 834 N N . LYS A 1 107 ? -8.898 -1.821 7.324 1 95.06 107 LYS A N 1
ATOM 835 C CA . LYS A 1 107 ? -7.672 -2.607 7.297 1 95.06 107 LYS A CA 1
ATOM 836 C C . LYS A 1 107 ? -6.461 -1.749 7.656 1 95.06 107 LYS A C 1
ATOM 838 O O . LYS A 1 107 ? -5.602 -2.17 8.43 1 95.06 107 LYS A O 1
ATOM 843 N N . ASN A 1 108 ? -6.375 -0.592 7.059 1 96.38 108 ASN A N 1
ATOM 844 C CA . ASN A 1 108 ? -5.281 0.326 7.355 1 96.38 108 ASN A CA 1
ATOM 845 C C . ASN A 1 108 ? -5.266 0.72 8.828 1 96.38 108 ASN A C 1
ATOM 847 O O . ASN A 1 108 ? -4.207 0.74 9.461 1 96.38 108 ASN A O 1
ATOM 851 N N . ILE A 1 109 ? -6.453 1.019 9.375 1 96.62 109 ILE A N 1
ATOM 852 C CA . ILE A 1 109 ? -6.578 1.434 10.766 1 96.62 109 ILE A CA 1
ATOM 853 C C . ILE A 1 109 ? -6.152 0.292 11.688 1 96.62 109 ILE A C 1
ATOM 855 O O . ILE A 1 109 ? -5.395 0.502 12.641 1 96.62 109 ILE A O 1
ATOM 859 N N . ARG A 1 110 ? -6.531 -0.901 11.453 1 91.56 110 ARG A N 1
ATOM 860 C CA . ARG A 1 110 ? -6.207 -2.057 12.281 1 91.56 110 ARG A CA 1
ATOM 861 C C . ARG A 1 110 ? -4.699 -2.291 12.336 1 91.56 110 ARG A C 1
ATOM 863 O O . ARG A 1 110 ? -4.168 -2.693 13.367 1 91.56 110 ARG A O 1
ATOM 870 N N . ASN A 1 111 ? -4.086 -2.016 11.219 1 89.81 111 ASN A N 1
ATOM 871 C CA . ASN A 1 111 ? -2.637 -2.152 11.18 1 89.81 111 ASN A CA 1
ATOM 872 C C . ASN A 1 111 ? -1.952 -1.159 12.117 1 89.81 111 ASN A C 1
ATOM 874 O O . ASN A 1 111 ? -0.795 -1.35 12.492 1 89.81 111 ASN A O 1
ATOM 878 N N . HIS A 1 112 ? -2.605 -0.12 12.508 1 93.5 112 HIS A N 1
ATOM 879 C CA . HIS A 1 112 ? -2.006 0.955 13.289 1 93.5 112 HIS A CA 1
ATOM 880 C C . HIS A 1 112 ? -2.453 0.895 14.75 1 93.5 112 HIS A C 1
ATOM 882 O O . HIS A 1 112 ? -1.775 1.421 15.633 1 93.5 112 HIS A O 1
ATOM 888 N N . VAL A 1 113 ? -3.516 0.176 15.047 1 87.25 113 VAL A N 1
ATOM 889 C CA . VAL A 1 113 ? -4.055 0.087 16.391 1 87.25 113 VAL A CA 1
ATOM 890 C C . VAL A 1 113 ? -2.996 -0.491 17.344 1 87.25 113 VAL A C 1
ATOM 892 O O . VAL A 1 113 ? -2.855 -0.04 18.469 1 87.25 113 VAL A O 1
ATOM 895 N N . ARG A 1 114 ? -2.236 -1.325 16.953 1 78.75 114 ARG A N 1
ATOM 896 C CA . ARG A 1 114 ? -1.277 -2.012 17.812 1 78.75 114 ARG A CA 1
ATOM 897 C C . ARG A 1 114 ? 0.012 -1.209 17.953 1 78.75 114 ARG A C 1
ATOM 899 O O . ARG A 1 114 ? 0.886 -1.556 18.75 1 78.75 114 ARG A O 1
ATOM 906 N N . ARG A 1 115 ? 0.253 -0.157 17.172 1 84.75 115 ARG A N 1
ATOM 907 C CA . ARG A 1 115 ? 1.474 0.643 17.156 1 84.75 115 ARG A CA 1
ATOM 908 C C . ARG A 1 115 ? 1.299 1.926 17.969 1 84.75 115 ARG A C 1
ATOM 910 O O . ARG A 1 115 ? 2.051 2.887 17.781 1 84.75 115 ARG A O 1
ATOM 917 N N . SER A 1 116 ? 0.356 2.006 18.797 1 83.69 116 SER A N 1
ATOM 918 C CA . SER A 1 116 ? 0.074 3.135 19.672 1 83.69 116 SER A CA 1
ATOM 919 C C . SER A 1 116 ? -0.351 4.363 18.875 1 83.69 116 SER A C 1
ATOM 921 O O . SER A 1 116 ? -0.151 5.496 19.328 1 83.69 116 SER A O 1
ATOM 923 N N . VAL A 1 117 ? -0.77 4.176 17.781 1 94.44 117 VAL A N 1
ATOM 924 C CA . VAL A 1 117 ? -1.37 5.246 16.984 1 94.44 117 VAL A CA 1
ATOM 925 C C . VAL A 1 117 ? -2.814 5.473 17.438 1 94.44 117 VAL A C 1
ATOM 927 O O . VAL A 1 117 ? -3.555 4.512 17.656 1 94.44 117 VAL A O 1
ATOM 930 N N . THR A 1 118 ? -3.215 6.746 17.625 1 95.69 118 THR A N 1
ATOM 931 C CA . THR A 1 118 ? -4.555 7.082 18.094 1 95.69 118 THR A CA 1
ATOM 932 C C . THR A 1 118 ? -5.387 7.684 16.969 1 95.69 118 THR A C 1
ATOM 934 O O . THR A 1 118 ? -4.844 8.117 15.945 1 95.69 118 THR A O 1
ATOM 937 N N . PRO A 1 119 ? -6.699 7.715 17.156 1 97.19 119 PRO A N 1
ATOM 938 C CA . PRO A 1 119 ? -7.559 8.352 16.156 1 97.19 119 PRO A CA 1
ATOM 939 C C . PRO A 1 119 ? -7.156 9.797 15.867 1 97.19 119 PRO A C 1
ATOM 941 O O . PRO A 1 119 ? -7.262 10.258 14.727 1 97.19 119 PRO A O 1
ATOM 944 N N . GLU A 1 120 ? -6.695 10.438 16.859 1 97.44 120 GLU A N 1
ATOM 945 C CA . GLU A 1 120 ? -6.281 11.82 16.703 1 97.44 120 GLU A CA 1
ATOM 946 C C . GLU A 1 120 ? -5.117 11.938 15.719 1 97.44 120 GLU A C 1
ATOM 948 O O . GLU A 1 120 ? -5.023 12.906 14.961 1 97.44 120 GLU A O 1
ATOM 953 N N . HIS A 1 121 ? -4.195 11.008 15.711 1 97.94 121 HIS A N 1
ATOM 954 C CA . HIS A 1 121 ? -3.082 11 14.766 1 97.94 121 HIS A CA 1
ATOM 955 C C . HIS A 1 121 ? -3.58 10.984 13.328 1 97.94 121 HIS A C 1
ATOM 957 O O . HIS A 1 121 ? -3.029 11.68 12.469 1 97.94 121 HIS A O 1
ATOM 963 N N . PHE A 1 122 ? -4.629 10.25 13.078 1 98.25 122 PHE A N 1
ATOM 964 C CA . PHE A 1 122 ? -5.211 10.188 11.742 1 98.25 122 PHE A CA 1
ATOM 965 C C . PHE A 1 122 ? -5.84 11.523 11.359 1 98.25 122 PHE A C 1
ATOM 967 O O . PHE A 1 122 ? -5.66 12.008 10.242 1 98.25 122 PHE A O 1
ATOM 974 N N . VAL A 1 123 ? -6.598 12.094 12.305 1 98.56 123 VAL A N 1
ATOM 975 C CA . VAL A 1 123 ? -7.219 13.391 12.055 1 98.56 123 VAL A CA 1
ATOM 976 C C . VAL A 1 123 ? -6.148 14.414 11.664 1 98.56 123 VAL A C 1
ATOM 978 O O . VAL A 1 123 ? -6.324 15.164 10.703 1 98.56 123 VAL A O 1
ATOM 981 N N . ASN A 1 124 ? -5.07 14.375 12.398 1 98.62 124 ASN A N 1
ATOM 982 C CA . ASN A 1 124 ? -4.004 15.344 12.18 1 98.62 124 ASN A CA 1
ATOM 983 C C . ASN A 1 124 ? -3.365 15.18 10.805 1 98.62 124 ASN A C 1
ATOM 985 O O . ASN A 1 124 ? -3.199 16.156 10.07 1 98.62 124 ASN A O 1
ATOM 989 N N . ILE A 1 125 ? -3.039 13.984 10.422 1 98.69 125 ILE A N 1
ATOM 990 C CA . ILE A 1 125 ? -2.357 13.805 9.148 1 98.69 125 ILE A CA 1
ATOM 991 C C . ILE A 1 125 ? -3.344 14.016 8 1 98.69 125 ILE A C 1
ATOM 993 O O . ILE A 1 125 ? -2.973 14.539 6.945 1 98.69 125 ILE A O 1
ATOM 997 N N . ASN A 1 126 ? -4.617 13.672 8.164 1 98.62 126 ASN A N 1
ATOM 998 C CA . ASN A 1 126 ? -5.641 13.93 7.156 1 98.62 126 ASN A CA 1
ATOM 999 C C . ASN A 1 126 ? -5.777 15.422 6.867 1 98.62 126 ASN A C 1
ATOM 1001 O O . ASN A 1 126 ? -5.805 15.836 5.707 1 98.62 126 ASN A O 1
ATOM 1005 N N . ASN A 1 127 ? -5.836 16.188 7.926 1 98.5 127 ASN A N 1
ATOM 1006 C CA . ASN A 1 127 ? -5.918 17.625 7.77 1 98.5 127 ASN A CA 1
ATOM 1007 C C . ASN A 1 127 ? -4.668 18.188 7.102 1 98.5 127 ASN A C 1
ATOM 1009 O O . ASN A 1 127 ? -4.758 19.094 6.266 1 98.5 127 ASN A O 1
ATOM 1013 N N . LEU A 1 128 ? -3.547 17.672 7.453 1 98.81 128 LEU A N 1
ATOM 1014 C CA . LEU A 1 128 ? -2.297 18.141 6.867 1 98.81 128 LEU A CA 1
ATOM 1015 C C . LEU A 1 128 ? -2.225 17.797 5.383 1 98.81 128 LEU A C 1
ATOM 1017 O O . LEU A 1 128 ? -1.652 18.562 4.594 1 98.81 128 LEU A O 1
ATOM 1021 N N . LEU A 1 129 ? -2.807 16.625 5.035 1 98.88 129 LEU A N 1
ATOM 1022 C CA . LEU A 1 129 ? -2.818 16.281 3.619 1 98.88 129 LEU A CA 1
ATOM 1023 C C . LEU A 1 129 ? -3.562 17.328 2.803 1 98.88 129 LEU A C 1
ATOM 1025 O O . LEU A 1 129 ? -3.119 17.703 1.716 1 98.88 129 LEU A O 1
ATOM 1029 N N . ILE A 1 130 ? -4.668 17.844 3.322 1 98.88 130 ILE A N 1
ATOM 1030 C CA . ILE A 1 130 ? -5.414 18.891 2.643 1 98.88 130 ILE A CA 1
ATOM 1031 C C . ILE A 1 130 ? -4.539 20.141 2.49 1 98.88 130 ILE A C 1
ATOM 1033 O O . ILE A 1 130 ? -4.484 20.734 1.417 1 98.88 130 ILE A O 1
ATOM 1037 N N . GLU A 1 131 ? -3.854 20.453 3.525 1 98.81 131 GLU A N 1
ATOM 1038 C CA . GLU A 1 131 ? -2.979 21.625 3.482 1 98.81 131 GLU A CA 1
ATOM 1039 C C . GLU A 1 131 ? -1.867 21.438 2.455 1 98.81 131 GLU A C 1
ATOM 1041 O O . GLU A 1 131 ? -1.562 22.359 1.695 1 98.81 131 GLU A O 1
ATOM 1046 N N . VAL A 1 132 ? -1.239 20.297 2.486 1 98.81 132 VAL A N 1
ATOM 1047 C CA . VAL A 1 132 ? -0.166 20.016 1.54 1 98.81 132 VAL A CA 1
ATOM 1048 C C . VAL A 1 132 ? -0.704 20.062 0.112 1 98.81 132 VAL A C 1
ATOM 1050 O O . VAL A 1 132 ? -0.051 20.609 -0.781 1 98.81 132 VAL A O 1
ATOM 1053 N N . MET A 1 133 ? -1.899 19.547 -0.097 1 98.88 133 MET A N 1
ATOM 1054 C CA . MET A 1 133 ? -2.51 19.609 -1.423 1 98.88 133 MET A CA 1
ATOM 1055 C C . MET A 1 133 ? -2.777 21.047 -1.844 1 98.88 133 MET A C 1
ATOM 1057 O O . MET A 1 133 ? -2.643 21.391 -3.02 1 98.88 133 MET A O 1
ATOM 1061 N N . GLN A 1 134 ? -3.189 21.859 -0.931 1 98.75 134 GLN A N 1
ATOM 1062 C CA . GLN A 1 134 ? -3.406 23.281 -1.234 1 98.75 134 GLN A CA 1
ATOM 1063 C C . GLN A 1 134 ? -2.119 23.938 -1.72 1 98.75 134 GLN A C 1
ATOM 1065 O O . GLN A 1 134 ? -2.143 24.75 -2.652 1 98.75 134 GLN A O 1
ATOM 1070 N N . VAL A 1 135 ? -1.05 23.625 -1.122 1 98.5 135 VAL A N 1
ATOM 1071 C CA . VAL A 1 135 ? 0.24 24.188 -1.499 1 98.5 135 VAL A CA 1
ATOM 10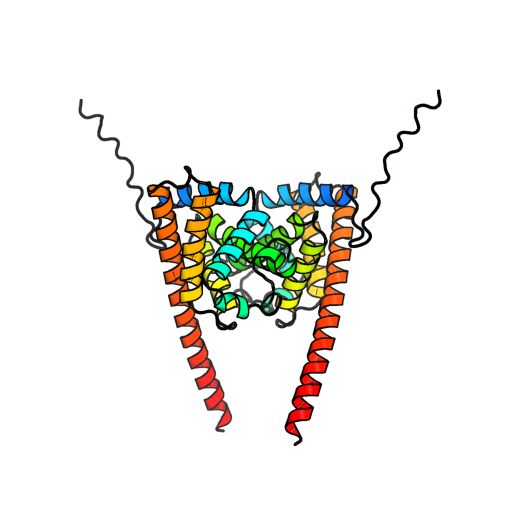72 C C . VAL A 1 135 ? 0.665 23.656 -2.861 1 98.5 135 VAL A C 1
ATOM 1074 O O . VAL A 1 135 ? 1.143 24.406 -3.715 1 98.5 135 VAL A O 1
ATOM 1077 N N . LYS A 1 136 ? 0.471 22.375 -3.09 1 98.62 136 LYS A N 1
ATOM 1078 C CA . LYS A 1 136 ? 1.02 21.703 -4.266 1 98.62 136 LYS A CA 1
ATOM 1079 C C . LYS A 1 136 ? 0.148 21.953 -5.496 1 98.62 136 LYS A C 1
ATOM 1081 O O . LYS A 1 136 ? 0.655 22.031 -6.617 1 98.62 136 LYS A O 1
ATOM 1086 N N . LEU A 1 137 ? -1.164 22.062 -5.262 1 98.5 137 LEU A N 1
ATOM 1087 C CA . LEU A 1 137 ? -2.076 22.125 -6.398 1 98.5 137 LEU A CA 1
ATOM 1088 C C . LEU A 1 137 ? -2.646 23.531 -6.555 1 98.5 137 LEU A C 1
ATOM 1090 O O . LEU A 1 137 ? -3.299 23.844 -7.555 1 98.5 137 LEU A O 1
ATOM 1094 N N . ARG A 1 138 ? -2.512 24.375 -5.59 1 97.62 138 ARG A N 1
ATOM 1095 C CA . ARG A 1 138 ? -2.822 25.797 -5.641 1 97.62 138 ARG A CA 1
ATOM 1096 C C . ARG A 1 138 ? -4.262 26.031 -6.094 1 97.62 138 ARG A C 1
ATOM 1098 O O . ARG A 1 138 ? -5.199 25.547 -5.469 1 97.62 138 ARG A O 1
ATOM 1105 N N . SER A 1 139 ? -4.457 26.562 -7.285 1 98 139 SER A N 1
ATOM 1106 C CA . SER A 1 139 ? -5.766 27.047 -7.723 1 98 139 SER A CA 1
ATOM 1107 C C . SER A 1 139 ? -6.711 25.875 -8 1 98 139 SER A C 1
ATOM 1109 O O . SER A 1 139 ? -7.922 26.078 -8.117 1 98 139 SER A O 1
ATOM 1111 N N . ARG A 1 140 ? -6.211 24.719 -8.055 1 98.25 140 ARG A N 1
ATOM 1112 C CA . ARG A 1 140 ? -7.066 23.562 -8.273 1 98.25 140 ARG A CA 1
ATOM 1113 C C . ARG A 1 140 ? -7.809 23.172 -7 1 98.25 140 ARG A C 1
ATOM 1115 O O . ARG A 1 140 ? -8.812 22.453 -7.051 1 98.25 140 ARG A O 1
ATOM 1122 N N . MET A 1 141 ? -7.219 23.562 -5.898 1 98.69 141 MET A N 1
ATOM 1123 C CA . MET A 1 141 ? -7.879 23.312 -4.617 1 98.69 141 MET A CA 1
ATOM 1124 C C . MET A 1 141 ? -8.828 24.453 -4.266 1 98.69 141 MET A C 1
ATOM 1126 O O . MET A 1 141 ? -8.594 25.188 -3.301 1 98.69 141 MET A O 1
ATOM 1130 N N . THR A 1 142 ? -9.93 24.516 -4.949 1 98.69 142 THR A N 1
ATOM 1131 C CA . THR A 1 142 ? -10.953 25.531 -4.695 1 98.69 142 THR A CA 1
ATOM 1132 C C . THR A 1 142 ? -11.664 25.25 -3.375 1 98.69 142 THR A C 1
ATOM 1134 O O . THR A 1 142 ? -11.523 24.156 -2.803 1 98.69 142 THR A O 1
ATOM 1137 N N . ALA A 1 143 ? -12.477 26.188 -2.994 1 98.44 143 ALA A N 1
ATOM 1138 C CA . ALA A 1 143 ? -13.234 26.031 -1.752 1 98.44 143 ALA A CA 1
ATOM 1139 C C . ALA A 1 143 ? -14.133 24.797 -1.803 1 98.44 143 ALA A C 1
ATOM 1141 O O . ALA A 1 143 ? -14.25 24.078 -0.816 1 98.44 143 ALA A O 1
ATOM 1142 N N . SER A 1 144 ? -14.734 24.609 -2.918 1 98.25 144 SER A N 1
ATOM 1143 C CA . SER A 1 144 ? -15.641 23.469 -3.076 1 98.25 144 SER A CA 1
ATOM 1144 C C . SER A 1 144 ? -14.883 22.141 -3.037 1 98.25 144 SER A C 1
ATOM 1146 O O . SER A 1 144 ? -15.375 21.156 -2.48 1 98.25 144 SER A O 1
ATOM 1148 N N . VAL A 1 145 ? -13.711 22.094 -3.615 1 98.81 145 VAL A N 1
ATOM 1149 C CA . VAL A 1 145 ? -12.883 20.891 -3.609 1 98.81 145 VAL A CA 1
ATOM 1150 C C . VAL A 1 145 ? -12.43 20.578 -2.184 1 98.81 145 VAL A C 1
ATOM 1152 O O . VAL A 1 145 ? -12.453 19.438 -1.751 1 98.81 145 VAL A O 1
ATOM 1155 N N . ILE A 1 146 ? -12.031 21.609 -1.473 1 98.88 146 ILE A N 1
ATOM 1156 C CA . ILE A 1 146 ? -11.586 21.469 -0.09 1 98.88 146 ILE A CA 1
ATOM 1157 C C . ILE A 1 146 ? -12.727 20.891 0.754 1 98.88 146 ILE A C 1
ATOM 1159 O O . ILE A 1 146 ? -12.508 20.016 1.593 1 98.88 146 ILE A O 1
ATOM 1163 N N . VAL A 1 147 ? -13.906 21.359 0.502 1 98.69 147 VAL A N 1
ATOM 1164 C CA . VAL A 1 147 ? -15.07 20.859 1.228 1 98.69 147 VAL A CA 1
ATOM 1165 C C . VAL A 1 147 ? -15.266 19.375 0.933 1 98.69 147 VAL A C 1
ATOM 1167 O O . VAL A 1 147 ? -15.578 18.594 1.833 1 98.69 147 VAL A O 1
ATOM 1170 N N . SER A 1 148 ? -15.094 18.969 -0.283 1 98.81 148 SER A N 1
ATOM 1171 C CA . SER A 1 148 ? -15.211 17.562 -0.658 1 98.81 148 SER A CA 1
ATOM 1172 C C . SER A 1 148 ? -14.195 16.703 0.089 1 98.81 148 SER A C 1
ATOM 1174 O O . SER A 1 148 ? -14.523 15.617 0.574 1 98.81 148 SER A O 1
ATOM 1176 N N . TRP A 1 149 ? -12.992 17.203 0.187 1 98.94 149 TRP A N 1
ATOM 1177 C CA . TRP A 1 149 ? -11.953 16.484 0.916 1 98.94 149 TRP A CA 1
ATOM 1178 C C . TRP A 1 149 ? -12.281 16.406 2.404 1 98.94 149 TRP A C 1
ATOM 1180 O O . TRP A 1 149 ? -12.062 15.383 3.049 1 98.94 149 TRP A O 1
ATOM 1190 N N . LYS A 1 150 ? -12.781 17.469 2.926 1 98.88 150 LYS A N 1
ATOM 1191 C CA . LYS A 1 150 ? -13.156 17.484 4.336 1 98.88 150 LYS A CA 1
ATOM 1192 C C . LYS A 1 150 ? -14.258 16.469 4.613 1 98.88 150 LYS A C 1
ATOM 1194 O O . LYS A 1 150 ? -14.25 15.805 5.656 1 98.88 150 LYS A O 1
ATOM 1199 N N . LYS A 1 151 ? -15.188 16.375 3.711 1 98.75 151 LYS A N 1
ATOM 1200 C CA . LYS A 1 151 ? -16.234 15.359 3.842 1 98.75 151 LYS A CA 1
ATOM 1201 C C . LYS A 1 151 ? -15.633 13.953 3.807 1 98.75 151 LYS A C 1
ATOM 1203 O O . LYS A 1 151 ? -16 13.094 4.605 1 98.75 151 LYS A O 1
ATOM 1208 N N . PHE A 1 152 ? -14.766 13.766 2.9 1 98.88 152 PHE A N 1
ATOM 1209 C CA . PHE A 1 152 ? -14.109 12.477 2.77 1 98.88 152 PHE A CA 1
ATOM 1210 C C . PHE A 1 152 ? -13.383 12.102 4.059 1 98.88 152 PHE A C 1
ATOM 1212 O O . PHE A 1 152 ? -13.539 10.984 4.562 1 98.88 152 PHE A O 1
ATOM 1219 N N . PHE A 1 153 ? -12.641 13.008 4.586 1 98.81 153 PHE A N 1
ATOM 1220 C CA . PHE A 1 153 ? -11.844 12.688 5.766 1 98.81 153 PHE A CA 1
ATOM 1221 C C . PHE A 1 153 ? -12.719 12.633 7.012 1 98.81 153 PHE A C 1
ATOM 1223 O O . PHE A 1 153 ? -12.398 11.938 7.977 1 98.81 153 PHE A O 1
ATOM 1230 N N . ALA A 1 154 ? -13.844 13.359 6.992 1 98.5 154 ALA A N 1
ATOM 1231 C CA . ALA A 1 154 ? -14.797 13.18 8.078 1 98.5 154 ALA A CA 1
ATOM 1232 C C . ALA A 1 154 ? -15.344 11.75 8.102 1 98.5 154 ALA A C 1
ATOM 1234 O O . ALA A 1 154 ? -15.461 11.141 9.164 1 98.5 154 ALA A O 1
ATOM 1235 N N . MET A 1 155 ? -15.648 11.305 6.973 1 98.56 155 MET A N 1
ATOM 1236 C CA . MET A 1 155 ? -16.094 9.914 6.848 1 98.56 155 MET A CA 1
ATOM 1237 C C . MET A 1 155 ? -14.992 8.953 7.262 1 98.56 155 MET A C 1
ATOM 1239 O O . MET A 1 155 ? -15.234 8.008 8.016 1 98.56 155 MET A O 1
ATOM 1243 N N . HIS A 1 156 ? -13.805 9.164 6.793 1 98.69 156 HIS A N 1
ATOM 1244 C CA . HIS A 1 156 ? -12.641 8.359 7.176 1 98.69 156 HIS A CA 1
ATOM 1245 C C . HIS A 1 156 ? -12.461 8.344 8.688 1 98.69 156 HIS A C 1
ATOM 1247 O O . HIS A 1 156 ? -12.219 7.289 9.281 1 98.69 156 HIS A O 1
ATOM 1253 N N . ASP A 1 157 ? -12.547 9.5 9.305 1 98.38 157 ASP A N 1
ATOM 1254 C CA . ASP A 1 157 ? -12.383 9.625 10.75 1 98.38 157 ASP A CA 1
ATOM 1255 C C . ASP A 1 157 ? -13.469 8.852 11.492 1 98.38 157 ASP A C 1
ATOM 1257 O O . ASP A 1 157 ? -13.211 8.266 12.539 1 98.38 157 ASP A O 1
ATOM 1261 N N . ALA A 1 158 ? -14.633 8.914 10.977 1 98.12 158 ALA A N 1
ATOM 1262 C CA . ALA A 1 158 ? -15.727 8.164 11.586 1 98.12 158 ALA A CA 1
ATOM 1263 C C . ALA A 1 158 ? -15.461 6.66 11.523 1 98.12 158 ALA A C 1
ATOM 1265 O O . ALA A 1 158 ? -15.672 5.945 12.508 1 98.12 158 ALA A O 1
ATOM 1266 N N . VAL A 1 159 ? -15.023 6.195 10.414 1 98.06 159 VAL A N 1
ATOM 1267 C CA . VAL A 1 159 ? -14.688 4.785 10.25 1 98.06 159 VAL A CA 1
ATOM 1268 C C . VAL A 1 159 ? -13.547 4.41 11.195 1 98.06 159 VAL A C 1
ATOM 1270 O O . VAL A 1 159 ? -13.547 3.322 11.773 1 98.06 159 VAL A O 1
ATOM 1273 N N . THR A 1 160 ? -12.625 5.312 11.344 1 98.19 160 THR A N 1
ATOM 1274 C CA . THR A 1 160 ? -11.492 5.102 12.242 1 98.19 160 THR A CA 1
ATOM 1275 C C . THR A 1 160 ? -11.969 4.902 13.68 1 98.19 160 THR A C 1
ATOM 1277 O O . THR A 1 160 ? -11.602 3.922 14.328 1 98.19 160 THR A O 1
ATOM 1280 N N . ARG A 1 161 ? -12.773 5.766 14.117 1 97.69 161 ARG A N 1
ATOM 1281 C CA . ARG A 1 161 ? -13.281 5.668 15.477 1 97.69 161 ARG A CA 1
ATOM 1282 C C . ARG A 1 161 ? -14.07 4.375 15.672 1 97.69 161 ARG A C 1
ATOM 1284 O O . ARG A 1 161 ? -13.922 3.705 16.703 1 97.69 161 ARG A O 1
ATOM 1291 N N . GLN A 1 162 ? -14.852 4.09 14.727 1 97.19 162 GLN A N 1
ATOM 1292 C CA . GLN A 1 162 ? -15.625 2.852 14.789 1 97.19 162 GLN A CA 1
ATOM 1293 C C . GLN A 1 162 ? -14.711 1.636 14.859 1 97.19 162 GLN A C 1
ATOM 1295 O O . GLN A 1 162 ? -14.969 0.696 15.617 1 97.19 162 GLN A O 1
ATOM 1300 N N . THR A 1 163 ? -13.727 1.638 14.062 1 96.5 163 THR A N 1
ATOM 1301 C CA . THR A 1 163 ? -12.789 0.519 14.008 1 96.5 163 THR A CA 1
ATOM 1302 C C . THR A 1 163 ? -12.062 0.361 15.344 1 96.5 163 THR A C 1
ATOM 1304 O O . THR A 1 163 ? -11.852 -0.759 15.812 1 96.5 163 THR A O 1
ATOM 1307 N N . TYR A 1 164 ? -11.641 1.452 15.93 1 95.44 164 TYR A N 1
ATOM 1308 C CA . TYR A 1 164 ? -11.008 1.411 17.25 1 95.44 164 TYR A CA 1
ATOM 1309 C C . TYR A 1 164 ? -11.953 0.844 18.297 1 95.44 164 TYR A C 1
ATOM 1311 O O . TYR A 1 164 ? -11.547 0.048 19.141 1 95.44 164 TYR A O 1
ATOM 1319 N N . ASP A 1 165 ? -13.203 1.235 18.188 1 95.31 165 ASP A N 1
ATOM 1320 C CA . ASP A 1 165 ? -14.203 0.721 19.125 1 95.31 165 ASP A CA 1
ATOM 1321 C C . ASP A 1 165 ? -14.383 -0.788 18.953 1 95.31 165 ASP A C 1
ATOM 1323 O O . ASP A 1 165 ? -14.5 -1.514 19.938 1 95.31 165 ASP A O 1
ATOM 1327 N N . GLU A 1 166 ? -14.414 -1.206 17.766 1 92.88 166 GLU A N 1
ATOM 1328 C CA . GLU A 1 166 ? -14.539 -2.631 17.484 1 92.88 166 GLU A CA 1
ATOM 1329 C C . GLU A 1 166 ? -13.336 -3.41 18 1 92.88 166 GLU A C 1
ATOM 1331 O O . GLU A 1 166 ? -13.484 -4.52 18.516 1 92.88 166 GLU A O 1
ATOM 1336 N N . PHE A 1 167 ? -12.219 -2.85 17.781 1 89.06 167 PHE A N 1
ATOM 1337 C CA . PHE A 1 167 ? -11 -3.506 18.25 1 89.06 167 PHE A CA 1
ATOM 1338 C C . PHE A 1 167 ? -11 -3.627 19.766 1 89.06 167 PHE A C 1
ATOM 1340 O O . PHE A 1 167 ? -10.617 -4.668 20.312 1 89.06 167 PHE A O 1
ATOM 1347 N N . ARG A 1 168 ? -11.352 -2.609 20.453 1 87.31 168 ARG A N 1
ATOM 1348 C CA . ARG A 1 168 ? -11.406 -2.619 21.906 1 87.31 168 ARG A CA 1
ATOM 1349 C C . ARG A 1 168 ? -12.422 -3.639 22.406 1 87.31 168 ARG A C 1
ATOM 1351 O O . ARG A 1 168 ? -12.18 -4.34 23.391 1 87.31 168 ARG A O 1
ATOM 1358 N N . ALA A 1 169 ? -13.516 -3.699 21.75 1 89.31 169 ALA A N 1
ATOM 1359 C CA . ALA A 1 169 ? -14.555 -4.66 22.125 1 89.31 169 ALA A CA 1
ATOM 1360 C C . ALA A 1 169 ? -14.062 -6.094 21.938 1 89.31 169 ALA A C 1
ATOM 1362 O O . ALA A 1 169 ? -14.32 -6.961 22.766 1 89.31 169 ALA A O 1
ATOM 1363 N N . GLN A 1 170 ? -13.391 -6.305 20.859 1 86.5 170 GLN A N 1
ATOM 1364 C CA . GLN A 1 170 ? -12.875 -7.637 20.562 1 86.5 170 GLN A CA 1
ATOM 1365 C C . GLN A 1 170 ? -11.781 -8.039 21.547 1 86.5 170 GLN A C 1
ATOM 1367 O O . GLN A 1 170 ? -11.711 -9.195 21.969 1 86.5 170 GLN A O 1
ATOM 1372 N N . SER A 1 171 ? -10.961 -7.18 21.891 1 84.25 171 SER A N 1
ATOM 1373 C CA . SER A 1 171 ? -9.883 -7.441 22.844 1 84.25 171 SER A CA 1
ATOM 1374 C C . SER A 1 171 ? -10.438 -7.73 24.234 1 84.25 171 SER A C 1
ATOM 1376 O O . SER A 1 171 ? -9.875 -8.539 24.969 1 84.25 171 SER A O 1
ATOM 1378 N N . ALA A 1 172 ? -11.484 -7.094 24.547 1 85.19 172 ALA A N 1
ATOM 1379 C CA . ALA A 1 172 ? -12.133 -7.316 25.844 1 85.19 172 ALA A CA 1
ATOM 1380 C C . ALA A 1 172 ? -12.727 -8.719 25.922 1 85.19 172 ALA A C 1
ATOM 1382 O O . ALA A 1 172 ? -12.648 -9.375 26.953 1 85.19 172 ALA A O 1
ATOM 1383 N N . VAL A 1 173 ? -13.227 -9.102 24.922 1 85.56 173 VAL A N 1
ATOM 1384 C CA . VAL A 1 173 ? -13.82 -10.438 24.859 1 85.56 173 VAL A CA 1
ATOM 1385 C C . VAL A 1 173 ? -12.727 -11.492 24.938 1 85.56 173 VAL A C 1
ATOM 1387 O O . VAL A 1 173 ? -12.867 -12.492 25.656 1 85.56 173 VAL A O 1
ATOM 1390 N N . GLU A 1 174 ? -11.641 -11.297 24.266 1 83.62 174 GLU A N 1
ATOM 1391 C CA . GLU A 1 174 ? -10.516 -12.234 24.25 1 83.62 174 GLU A CA 1
ATOM 1392 C C . GLU A 1 174 ? -9.844 -12.305 25.609 1 83.62 174 GLU A C 1
ATOM 1394 O O . GLU A 1 174 ? -9.438 -13.383 26.062 1 83.62 174 GLU A O 1
ATOM 1399 N N . ARG A 1 175 ? -9.727 -11.32 26.297 1 81.44 175 ARG A N 1
ATOM 1400 C CA . ARG A 1 175 ? -9.156 -11.281 27.641 1 81.44 175 ARG A CA 1
ATOM 1401 C C . ARG A 1 175 ? -10.055 -12 28.641 1 81.44 175 ARG A C 1
ATOM 1403 O O . ARG A 1 175 ? -9.578 -12.711 29.516 1 81.44 175 ARG A O 1
ATOM 1410 N N . ALA A 1 176 ? -11.258 -11.688 28.453 1 83.31 176 ALA A N 1
ATOM 1411 C CA . ALA A 1 176 ? -12.227 -12.336 29.344 1 83.31 176 ALA A CA 1
ATOM 1412 C C . ALA A 1 176 ? -12.242 -13.844 29.125 1 83.31 176 ALA A C 1
ATOM 1414 O O . ALA A 1 176 ? -12.383 -14.609 30.078 1 83.31 176 ALA A O 1
ATOM 1415 N N . ALA A 1 177 ? -12.008 -14.227 27.953 1 78.56 177 ALA A N 1
ATOM 1416 C CA . ALA A 1 177 ? -11.992 -15.641 27.609 1 78.56 177 ALA A CA 1
ATOM 1417 C C . ALA A 1 177 ? -10.695 -16.297 28.078 1 78.56 177 ALA A C 1
ATOM 1419 O O . ALA A 1 177 ? -10.688 -17.484 28.438 1 78.56 177 ALA A O 1
ATOM 1420 N N . GLY A 1 178 ? -9.586 -15.641 27.969 1 72.12 178 GLY A N 1
ATOM 1421 C CA . GLY A 1 178 ? -8.297 -16.141 28.422 1 72.12 178 GLY A CA 1
ATOM 1422 C C . GLY A 1 178 ? -8.211 -16.266 29.938 1 72.12 178 GLY A C 1
ATOM 1423 O O . GLY A 1 178 ? -7.562 -17.172 30.453 1 72.12 178 GLY A O 1
ATOM 1424 N N . THR A 1 179 ? -8.719 -15.367 30.672 1 73.31 179 THR A N 1
ATOM 1425 C CA . THR A 1 179 ? -8.734 -15.414 32.125 1 73.31 179 THR A CA 1
ATOM 1426 C C . THR A 1 179 ? -9.664 -16.516 32.625 1 73.31 179 THR A C 1
ATOM 1428 O O . THR A 1 179 ? -9.445 -17.094 33.688 1 73.31 179 THR A O 1
ATOM 1431 N N . SER A 1 180 ? -10.617 -16.734 31.906 1 65.69 180 SER A N 1
ATOM 1432 C CA . SER A 1 180 ? -11.523 -17.797 32.344 1 65.69 180 SER A CA 1
ATOM 1433 C C . SER A 1 180 ? -10.852 -19.172 32.25 1 65.69 180 SER A C 1
ATOM 1435 O O . SER A 1 180 ? -11.164 -20.062 33.062 1 65.69 180 SER A O 1
ATOM 1437 N N . ASN A 1 181 ? -9.906 -19.281 31.406 1 58.31 181 ASN A N 1
ATOM 1438 C CA . ASN A 1 181 ? -9.242 -20.578 31.266 1 58.31 181 ASN A CA 1
ATOM 1439 C C . ASN A 1 181 ? -8.117 -20.734 32.281 1 58.31 181 ASN A C 1
ATOM 1441 O O . ASN A 1 181 ? -7.613 -21.844 32.5 1 58.31 181 ASN A O 1
ATOM 1445 N N . SER A 1 182 ? -7.523 -19.703 32.875 1 55.97 182 SER A N 1
ATOM 1446 C CA . SER A 1 182 ? -6.422 -19.859 33.812 1 55.97 182 SER A CA 1
ATOM 1447 C C . SER A 1 182 ? -6.934 -20.203 35.219 1 55.97 182 SER A C 1
ATOM 1449 O O . SER A 1 182 ? -6.145 -20.5 36.094 1 55.97 182 SER A O 1
ATOM 1451 N N . GLY A 1 183 ? -8.125 -20.078 35.469 1 41.22 183 GLY A N 1
ATOM 1452 C CA . GLY A 1 183 ? -8.578 -20.422 36.812 1 41.22 183 GLY A CA 1
ATOM 1453 C C . GLY A 1 183 ? -8.922 -21.891 36.969 1 41.22 183 GLY A C 1
ATOM 1454 O O . GLY A 1 183 ? -9.391 -22.312 38.031 1 41.22 183 GLY A O 1
ATOM 1455 N N . VAL A 1 184 ? -8.859 -22.656 36 1 32.88 184 VAL A N 1
ATOM 1456 C CA . VAL A 1 184 ? -9.156 -24.031 36.406 1 32.88 184 VAL A CA 1
ATOM 1457 C C . VAL A 1 184 ? -7.852 -24.781 36.688 1 32.88 184 VAL A C 1
ATOM 1459 O O . VAL A 1 184 ? -6.82 -24.484 36.062 1 32.88 184 VAL A O 1
ATOM 1462 N N . MET B 1 1 ? 35.469 2.912 -44.062 1 32.03 1 MET B N 1
ATOM 1463 C CA . MET B 1 1 ? 34.219 2.137 -43.938 1 32.03 1 MET B CA 1
ATOM 1464 C C . MET B 1 1 ? 33.969 1.773 -42.469 1 32.03 1 MET B C 1
ATOM 1466 O O . MET B 1 1 ? 33.062 0.995 -42.156 1 32.03 1 MET B O 1
ATOM 1470 N N . SER B 1 2 ? 34.781 2.158 -41.5 1 39.66 2 SER B N 1
ATOM 1471 C CA . SER B 1 2 ? 34.969 1.774 -40.094 1 39.66 2 SER B CA 1
ATOM 1472 C C . SER B 1 2 ? 33.781 2.195 -39.25 1 39.66 2 SER B C 1
ATOM 1474 O O . SER B 1 2 ? 33.844 2.195 -38 1 39.66 2 SER B O 1
ATOM 1476 N N . TRP B 1 3 ? 32.812 2.98 -39.75 1 38.47 3 TRP B N 1
ATOM 1477 C CA . TRP B 1 3 ? 31.859 3.76 -38.969 1 38.47 3 TRP B CA 1
ATOM 1478 C C . TRP B 1 3 ? 31.031 2.852 -38.062 1 38.47 3 TRP B C 1
ATOM 1480 O O . TRP B 1 3 ? 30.375 3.322 -37.125 1 38.47 3 TRP B O 1
ATOM 1490 N N . LEU B 1 4 ? 30.828 1.638 -38.438 1 36.47 4 LEU B N 1
ATOM 1491 C CA . LEU B 1 4 ? 29.688 0.828 -38.031 1 36.47 4 LEU B CA 1
ATOM 1492 C C . LEU B 1 4 ? 29.719 0.527 -36.562 1 36.47 4 LEU B C 1
ATOM 1494 O O . LEU B 1 4 ? 28.875 -0.222 -36.031 1 36.47 4 LEU B O 1
ATOM 1498 N N . PHE B 1 5 ? 30.922 0.378 -35.938 1 41.12 5 PHE B N 1
ATOM 1499 C CA . PHE B 1 5 ? 30.766 -0.232 -34.594 1 41.12 5 PHE B CA 1
ATOM 1500 C C . PHE B 1 5 ? 29.906 0.642 -33.688 1 41.12 5 PHE B C 1
ATOM 1502 O O . PHE B 1 5 ? 30.328 1.727 -33.281 1 41.12 5 PHE B O 1
ATOM 1509 N N . GLY B 1 6 ? 28.625 0.87 -33.938 1 41.06 6 GLY B N 1
ATOM 1510 C CA . GLY B 1 6 ? 27.625 1.332 -32.969 1 41.06 6 GLY B CA 1
ATOM 1511 C C . GLY B 1 6 ? 27.953 0.962 -31.547 1 41.06 6 GLY B C 1
ATOM 1512 O O . GLY B 1 6 ? 28 -0.22 -31.203 1 41.06 6 GLY B O 1
ATOM 1513 N N . SER B 1 7 ? 28.859 1.469 -30.797 1 37.44 7 SER B N 1
ATOM 1514 C CA . SER B 1 7 ? 29.109 1.434 -29.359 1 37.44 7 SER B CA 1
ATOM 1515 C C . SER B 1 7 ? 27.812 1.43 -28.562 1 37.44 7 SER B C 1
ATOM 1517 O O . SER B 1 7 ? 27.156 2.459 -28.453 1 37.44 7 SER B O 1
ATOM 1519 N N . ALA B 1 8 ? 26.781 0.673 -28.906 1 43.41 8 ALA B N 1
ATOM 1520 C CA . ALA B 1 8 ? 25.734 0.376 -27.938 1 43.41 8 ALA B CA 1
ATOM 1521 C C . ALA B 1 8 ? 26.25 0.422 -26.516 1 43.41 8 ALA B C 1
ATOM 1523 O O . ALA B 1 8 ? 27.109 -0.387 -26.125 1 43.41 8 ALA B O 1
ATOM 1524 N N . SER B 1 9 ? 26.641 1.457 -25.875 1 52.72 9 SER B N 1
ATOM 1525 C CA . SER B 1 9 ? 26.812 1.527 -24.422 1 52.72 9 SER B CA 1
ATOM 1526 C C . SER B 1 9 ? 26.141 0.338 -23.734 1 52.72 9 SER B C 1
ATOM 1528 O O . SER B 1 9 ? 24.969 0.062 -23.953 1 52.72 9 SER B O 1
ATOM 1530 N N . ALA B 1 10 ? 26.734 -0.729 -23.422 1 60.94 10 ALA B N 1
ATOM 1531 C CA . ALA B 1 10 ? 26.422 -2.002 -22.781 1 60.94 10 ALA B CA 1
ATOM 1532 C C . ALA B 1 10 ? 25.422 -1.804 -21.641 1 60.94 10 ALA B C 1
ATOM 1534 O O . ALA B 1 10 ? 25.562 -0.874 -20.844 1 60.94 10 ALA B O 1
ATOM 1535 N N . ASP B 1 11 ? 24.031 -1.973 -21.969 1 86.5 11 ASP B N 1
ATOM 1536 C CA . ASP B 1 11 ? 23.031 -2.146 -20.922 1 86.5 11 ASP B CA 1
ATOM 1537 C C . ASP B 1 11 ? 23.562 -3.012 -19.781 1 86.5 11 ASP B C 1
ATOM 1539 O O . ASP B 1 11 ? 23.172 -4.176 -19.641 1 86.5 11 ASP B O 1
ATOM 1543 N N . MET B 1 12 ? 24.516 -2.482 -19.031 1 90.69 12 MET B N 1
ATOM 1544 C CA . MET B 1 12 ? 25.203 -3.207 -17.953 1 90.69 12 MET B CA 1
ATOM 1545 C C . MET B 1 12 ? 24.297 -3.326 -16.734 1 90.69 12 MET B C 1
ATOM 1547 O O . MET B 1 12 ? 23.625 -2.365 -16.359 1 90.69 12 MET B O 1
ATOM 1551 N N . PRO B 1 13 ? 24.297 -4.48 -16.141 1 94.62 13 PRO B N 1
ATOM 1552 C CA . PRO B 1 13 ? 23.484 -4.66 -14.945 1 94.62 13 PRO B CA 1
ATOM 1553 C C . PRO B 1 13 ? 23.969 -3.828 -13.766 1 94.62 13 PRO B C 1
ATOM 1555 O O . PRO B 1 13 ? 25.188 -3.646 -13.594 1 94.62 13 PRO B O 1
ATOM 1558 N N . SER B 1 14 ? 23.078 -3.338 -13.023 1 94.69 14 SER B N 1
ATOM 1559 C CA . SER B 1 14 ? 23.422 -2.625 -11.797 1 94.69 14 SER B CA 1
ATOM 1560 C C . SER B 1 14 ? 24.078 -3.555 -10.773 1 94.69 14 SER B C 1
ATOM 1562 O O . SER B 1 14 ? 23.672 -4.711 -10.641 1 94.69 14 SER B O 1
ATOM 1564 N N . THR B 1 15 ? 24.969 -3.064 -10.031 1 92.44 15 THR B N 1
ATOM 1565 C CA . THR B 1 15 ? 25.641 -3.857 -9.008 1 92.44 15 THR B CA 1
ATOM 1566 C C . THR B 1 15 ? 24.719 -4.117 -7.82 1 92.44 15 THR B C 1
ATOM 1568 O O . THR B 1 15 ? 24.875 -5.121 -7.121 1 92.44 15 THR B O 1
ATOM 1571 N N . LYS B 1 16 ? 23.828 -3.336 -7.629 1 92.44 16 LYS B N 1
ATOM 1572 C CA . LYS B 1 16 ? 22.953 -3.41 -6.465 1 92.44 16 LYS B CA 1
ATOM 1573 C C . LYS B 1 16 ? 21.844 -4.438 -6.676 1 92.44 16 LYS B C 1
ATOM 1575 O O . LYS B 1 16 ? 21.547 -5.234 -5.781 1 92.44 16 LYS B O 1
ATOM 1580 N N . THR B 1 17 ? 21.281 -4.488 -7.883 1 94.62 17 THR B N 1
ATOM 1581 C CA . THR B 1 17 ? 20.078 -5.301 -8.055 1 94.62 17 THR B CA 1
ATOM 1582 C C . THR B 1 17 ? 20.281 -6.324 -9.172 1 94.62 17 THR B C 1
ATOM 1584 O O . THR B 1 17 ? 19.5 -7.266 -9.305 1 94.62 17 THR B O 1
ATOM 1587 N N . GLY B 1 18 ? 21.266 -6.086 -9.984 1 96.25 18 GLY B N 1
ATOM 1588 C CA . GLY B 1 18 ? 21.5 -6.961 -11.117 1 96.25 18 GLY B CA 1
ATOM 1589 C C . GLY B 1 18 ? 20.594 -6.664 -12.297 1 96.25 18 GLY B C 1
ATOM 1590 O O . GLY B 1 18 ? 20.688 -7.324 -13.336 1 96.25 18 GLY B O 1
ATOM 1591 N N . LEU B 1 19 ? 19.766 -5.633 -12.25 1 97.88 19 LEU B N 1
ATOM 1592 C CA . LEU B 1 19 ? 18.859 -5.266 -13.32 1 97.88 19 LEU B CA 1
ATOM 1593 C C . LEU B 1 19 ? 19.531 -4.301 -14.297 1 97.88 19 LEU B C 1
ATOM 1595 O O . LEU B 1 19 ? 20.25 -3.398 -13.875 1 97.88 19 LEU B O 1
ATOM 1599 N N . THR B 1 20 ? 19.281 -4.504 -15.578 1 97.81 20 THR B N 1
ATOM 1600 C CA . THR B 1 20 ? 19.719 -3.551 -16.594 1 97.81 20 THR B CA 1
ATOM 1601 C C . THR B 1 20 ? 18.656 -2.486 -16.828 1 97.81 20 THR B C 1
ATOM 1603 O O . THR B 1 20 ? 17.516 -2.617 -16.359 1 97.81 20 THR B O 1
ATOM 1606 N N . THR B 1 21 ? 19.078 -1.477 -17.516 1 97.38 21 THR B N 1
ATOM 1607 C CA . THR B 1 21 ? 18.125 -0.45 -17.906 1 97.38 21 THR B CA 1
ATOM 1608 C C . THR B 1 21 ? 17 -1.05 -18.75 1 97.38 21 THR B C 1
ATOM 1610 O O . THR B 1 21 ? 15.836 -0.666 -18.609 1 97.38 21 THR B O 1
ATOM 1613 N N . SER B 1 22 ? 17.375 -1.95 -19.594 1 97.81 22 SER B N 1
ATOM 1614 C CA . SER B 1 22 ? 16.391 -2.611 -20.438 1 97.81 22 SER B CA 1
ATOM 1615 C C . SER B 1 22 ? 15.422 -3.443 -19.594 1 97.81 22 SER B C 1
ATOM 1617 O O . SER B 1 22 ? 14.219 -3.488 -19.891 1 97.81 22 SER B O 1
ATOM 1619 N N . ASP B 1 23 ? 15.938 -4.113 -18.594 1 98.5 23 ASP B N 1
ATOM 1620 C CA . ASP B 1 23 ? 15.062 -4.836 -17.672 1 98.5 23 ASP B CA 1
ATOM 1621 C C . ASP B 1 23 ? 14.039 -3.902 -17.031 1 98.5 23 ASP B C 1
ATOM 1623 O O . ASP B 1 23 ? 12.836 -4.188 -17.047 1 98.5 23 ASP B O 1
ATOM 1627 N N . LYS B 1 24 ? 14.531 -2.822 -16.5 1 98.62 24 LYS B N 1
ATOM 1628 C CA . LYS B 1 24 ? 13.688 -1.874 -15.789 1 98.62 24 LYS B CA 1
ATOM 1629 C C . LYS B 1 24 ? 12.602 -1.307 -16.703 1 98.62 24 LYS B C 1
ATOM 1631 O O . LYS B 1 24 ? 11.445 -1.186 -16.297 1 98.62 24 LYS B O 1
ATOM 1636 N N . CYS B 1 25 ? 12.93 -0.997 -17.875 1 98.38 25 CYS B N 1
ATOM 1637 C CA . CYS B 1 25 ? 11.969 -0.452 -18.828 1 98.38 25 CYS B CA 1
ATOM 1638 C C . CYS B 1 25 ? 10.875 -1.467 -19.141 1 98.38 25 CYS B C 1
ATOM 1640 O O . CYS B 1 25 ? 9.695 -1.125 -19.172 1 98.38 25 CYS B O 1
ATOM 1642 N N . ALA B 1 26 ? 11.32 -2.715 -19.391 1 98.62 26 ALA B N 1
ATOM 1643 C CA . ALA B 1 26 ? 10.367 -3.781 -19.688 1 98.62 26 ALA B CA 1
ATOM 1644 C C . ALA B 1 26 ? 9.391 -3.998 -18.547 1 98.62 26 ALA B C 1
ATOM 1646 O O . ALA B 1 26 ? 8.188 -4.145 -18.766 1 98.62 26 ALA B O 1
ATOM 1647 N N . ILE B 1 27 ? 9.867 -3.957 -17.344 1 98.81 27 ILE B N 1
ATOM 1648 C CA . ILE B 1 27 ? 9.07 -4.188 -16.141 1 98.81 27 ILE B CA 1
ATOM 1649 C C . ILE B 1 27 ? 8.094 -3.029 -15.938 1 98.81 27 ILE B C 1
ATOM 1651 O O . ILE B 1 27 ? 6.895 -3.248 -15.75 1 98.81 27 ILE B O 1
ATOM 1655 N N . LYS B 1 28 ? 8.586 -1.831 -16.047 1 98.56 28 LYS B N 1
ATOM 1656 C CA . LYS B 1 28 ? 7.742 -0.656 -15.867 1 98.56 28 LYS B CA 1
ATOM 1657 C C . LYS B 1 28 ? 6.633 -0.607 -16.906 1 98.56 28 LYS B C 1
ATOM 1659 O O . LYS B 1 28 ? 5.477 -0.325 -16.578 1 98.56 28 LYS B O 1
ATOM 1664 N N . ASP B 1 29 ? 6.957 -0.891 -18.125 1 98.44 29 ASP B N 1
ATOM 1665 C CA . ASP B 1 29 ? 5.988 -0.807 -19.219 1 98.44 29 ASP B CA 1
ATOM 1666 C C . ASP B 1 29 ? 4.875 -1.838 -19.031 1 98.44 29 ASP B C 1
ATOM 1668 O O . ASP B 1 29 ? 3.693 -1.506 -19.141 1 98.44 29 ASP B O 1
ATOM 1672 N N . THR B 1 30 ? 5.258 -3.033 -18.766 1 98.75 30 THR B N 1
ATOM 1673 C CA . THR B 1 30 ? 4.254 -4.086 -18.656 1 98.75 30 THR B CA 1
ATOM 1674 C C . THR B 1 30 ? 3.461 -3.939 -17.359 1 98.75 30 THR B C 1
ATOM 1676 O O . THR B 1 30 ? 2.275 -4.273 -17.312 1 98.75 30 THR B O 1
ATOM 1679 N N . TRP B 1 31 ? 4.125 -3.459 -16.312 1 98.81 31 TRP B N 1
ATOM 1680 C CA . TRP B 1 31 ? 3.416 -3.176 -15.062 1 98.81 31 TRP B CA 1
ATOM 1681 C C . TRP B 1 31 ? 2.336 -2.121 -15.281 1 98.81 31 TRP B C 1
ATOM 1683 O O . TRP B 1 31 ? 1.21 -2.268 -14.805 1 98.81 31 TRP B O 1
ATOM 1693 N N . THR B 1 32 ? 2.695 -1.099 -16.047 1 98.38 32 THR B N 1
ATOM 1694 C CA . THR B 1 32 ? 1.742 -0.038 -16.344 1 98.38 32 THR B CA 1
ATOM 1695 C C . THR B 1 32 ? 0.522 -0.599 -17.078 1 98.38 32 THR B C 1
ATOM 1697 O O . THR B 1 32 ? -0.614 -0.234 -16.766 1 98.38 32 THR B O 1
ATOM 1700 N N . MET B 1 33 ? 0.723 -1.467 -17.984 1 98.69 33 MET B N 1
ATOM 1701 C CA . MET B 1 33 ? -0.372 -2.104 -18.703 1 98.69 33 MET B CA 1
ATOM 1702 C C . MET B 1 33 ? -1.199 -2.986 -17.781 1 98.69 33 MET B C 1
ATOM 1704 O O . MET B 1 33 ? -2.43 -2.969 -17.828 1 98.69 33 MET B O 1
ATOM 1708 N N . PHE B 1 34 ? -0.519 -3.766 -16.969 1 98.75 34 PHE B N 1
ATOM 1709 C CA . PHE B 1 34 ? -1.172 -4.664 -16.016 1 98.75 34 PHE B CA 1
ATOM 1710 C C . PHE B 1 34 ? -2.078 -3.889 -15.07 1 98.75 34 PHE B C 1
ATOM 1712 O O . PHE B 1 34 ? -3.162 -4.355 -14.719 1 98.75 34 PHE B O 1
ATOM 1719 N N . ARG B 1 35 ? -1.702 -2.643 -14.734 1 97.94 35 ARG B N 1
ATOM 1720 C CA . ARG B 1 35 ? -2.381 -1.827 -13.727 1 97.94 35 ARG B CA 1
ATOM 1721 C C . ARG B 1 35 ? -3.576 -1.1 -14.336 1 97.94 35 ARG B C 1
ATOM 1723 O O . ARG B 1 35 ? -4.352 -0.464 -13.617 1 97.94 35 ARG B O 1
ATOM 1730 N N . ARG B 1 36 ? -3.795 -1.211 -15.617 1 97.62 36 ARG B N 1
ATOM 1731 C CA . ARG B 1 36 ? -4.969 -0.602 -16.234 1 97.62 36 ARG B CA 1
ATOM 1732 C C . ARG B 1 36 ? -6.254 -1.241 -15.727 1 97.62 36 ARG B C 1
ATOM 1734 O O . ARG B 1 36 ? -7.297 -0.59 -15.672 1 97.62 36 ARG B O 1
ATOM 1741 N N . GLU B 1 37 ? -6.152 -2.529 -15.336 1 97.62 37 GLU B N 1
ATOM 1742 C CA . GLU B 1 37 ? -7.25 -3.256 -14.703 1 97.62 37 GLU B CA 1
ATOM 1743 C C . GLU B 1 37 ? -6.855 -3.756 -13.32 1 97.62 37 GLU B C 1
ATOM 1745 O O . GLU B 1 37 ? -6.922 -4.957 -13.047 1 97.62 37 GLU B O 1
ATOM 1750 N N . THR B 1 38 ? -6.633 -2.826 -12.484 1 97.81 38 THR B N 1
ATOM 1751 C CA . THR B 1 38 ? -5.984 -3.086 -11.203 1 97.81 38 THR B CA 1
ATOM 1752 C C . THR B 1 38 ? -6.816 -4.055 -10.359 1 97.81 38 THR B C 1
ATOM 1754 O O . THR B 1 38 ? -6.324 -5.109 -9.953 1 97.81 38 THR B O 1
ATOM 1757 N N . ARG B 1 39 ? -8.07 -3.732 -10.195 1 96.94 39 ARG B N 1
ATOM 1758 C CA . ARG B 1 39 ? -8.93 -4.539 -9.336 1 96.94 39 ARG B CA 1
ATOM 1759 C C . ARG B 1 39 ? -9.055 -5.965 -9.859 1 96.94 39 ARG B C 1
ATOM 1761 O O . ARG B 1 39 ? -8.812 -6.926 -9.125 1 96.94 39 ARG B O 1
ATOM 1768 N N . THR B 1 40 ? -9.406 -6.062 -11.125 1 97.25 40 THR B N 1
ATOM 1769 C CA . THR B 1 40 ? -9.609 -7.367 -11.742 1 97.25 40 THR B CA 1
ATOM 1770 C C . THR B 1 40 ? -8.32 -8.188 -11.711 1 97.25 40 THR B C 1
ATOM 1772 O O . THR B 1 40 ? -8.336 -9.375 -11.398 1 97.25 40 THR B O 1
ATOM 1775 N N . ASN B 1 41 ? -7.215 -7.574 -12.008 1 98.5 41 ASN B N 1
ATOM 1776 C CA . ASN B 1 41 ? -5.941 -8.281 -12.07 1 98.5 41 ASN B CA 1
ATOM 1777 C C . ASN B 1 41 ? -5.445 -8.672 -10.68 1 98.5 41 ASN B C 1
ATOM 1779 O O . ASN B 1 41 ? -4.867 -9.742 -10.508 1 98.5 41 ASN B O 1
ATOM 1783 N N . ALA B 1 42 ? -5.688 -7.816 -9.719 1 98.56 42 ALA B N 1
ATOM 1784 C CA . ALA B 1 42 ? -5.352 -8.148 -8.336 1 98.56 42 ALA B CA 1
ATOM 1785 C C . ALA B 1 42 ? -6.117 -9.391 -7.871 1 98.56 42 ALA B C 1
ATOM 1787 O O . ALA B 1 42 ? -5.523 -10.328 -7.328 1 98.56 42 ALA B O 1
ATOM 1788 N N . LEU B 1 43 ? -7.367 -9.367 -8.133 1 98.25 43 LEU B N 1
ATOM 1789 C CA . LEU B 1 43 ? -8.195 -10.5 -7.742 1 98.25 43 LEU B CA 1
ATOM 1790 C C . LEU B 1 43 ? -7.793 -11.758 -8.5 1 98.25 43 LEU B C 1
ATOM 1792 O O . LEU B 1 43 ? -7.77 -12.852 -7.934 1 98.25 43 LEU B O 1
ATOM 1796 N N . SER B 1 44 ? -7.477 -11.625 -9.758 1 98.25 44 SER B N 1
ATOM 1797 C CA . SER B 1 44 ? -7.043 -12.758 -10.562 1 98.25 44 SER B CA 1
ATOM 1798 C C . SER B 1 44 ? -5.789 -13.406 -9.977 1 98.25 44 SER B C 1
ATOM 1800 O O . SER B 1 44 ? -5.633 -14.625 -10.023 1 98.25 44 SER B O 1
ATOM 1802 N N . LEU B 1 45 ? -4.898 -12.609 -9.484 1 98.75 45 LEU B N 1
ATOM 1803 C CA . LEU B 1 45 ? -3.686 -13.125 -8.859 1 98.75 45 LEU B CA 1
ATOM 1804 C C . LEU B 1 45 ? -4.027 -14.008 -7.668 1 98.75 45 LEU B C 1
ATOM 1806 O O . LEU B 1 45 ? -3.473 -15.102 -7.52 1 98.75 45 LEU B O 1
ATOM 1810 N N . PHE B 1 46 ? -4.957 -13.586 -6.91 1 98.5 46 PHE B N 1
ATOM 1811 C CA . PHE B 1 46 ? -5.266 -14.336 -5.703 1 98.5 46 PHE B CA 1
ATOM 1812 C C . PHE B 1 46 ? -6.129 -15.555 -6.023 1 98.5 46 PHE B C 1
ATOM 1814 O O . PHE B 1 46 ? -6.012 -16.594 -5.375 1 98.5 46 PHE B O 1
ATOM 1821 N N . VAL B 1 47 ? -6.98 -15.414 -6.98 1 97.88 47 VAL B N 1
ATOM 1822 C CA . VAL B 1 47 ? -7.715 -16.578 -7.449 1 97.88 47 VAL B CA 1
ATOM 1823 C C . VAL B 1 47 ? -6.734 -17.641 -7.961 1 97.88 47 VAL B C 1
ATOM 1825 O O . VAL B 1 47 ? -6.863 -18.812 -7.645 1 97.88 47 VAL B O 1
ATOM 1828 N N . ALA B 1 48 ? -5.777 -17.234 -8.727 1 98.5 48 ALA B N 1
ATOM 1829 C CA . ALA B 1 48 ? -4.746 -18.156 -9.203 1 98.5 48 ALA B CA 1
ATOM 1830 C C . ALA B 1 48 ? -3.977 -18.766 -8.039 1 98.5 48 ALA B C 1
ATOM 1832 O O . ALA B 1 48 ? -3.699 -19.969 -8.031 1 98.5 48 ALA B O 1
ATOM 1833 N N . LEU B 1 49 ? -3.666 -17.969 -7.043 1 98.62 49 LEU B N 1
ATOM 1834 C CA . LEU B 1 49 ? -2.906 -18.406 -5.879 1 98.62 49 LEU B CA 1
ATOM 1835 C C . LEU B 1 49 ? -3.664 -19.484 -5.117 1 98.62 49 LEU B C 1
ATOM 1837 O O . LEU B 1 49 ? -3.117 -20.562 -4.84 1 98.62 49 LEU B O 1
ATOM 1841 N N . PHE B 1 50 ? -4.895 -19.234 -4.855 1 98.38 50 PHE B N 1
ATOM 1842 C CA . PHE B 1 50 ? -5.676 -20.156 -4.027 1 98.38 50 PHE B CA 1
ATOM 1843 C C . PHE B 1 5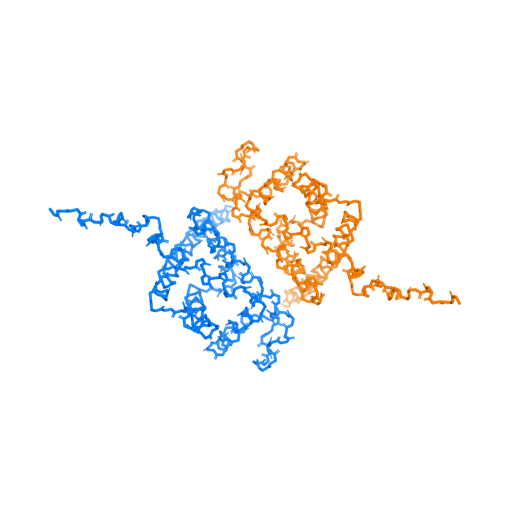0 ? -6.105 -21.375 -4.832 1 98.38 50 PHE B C 1
ATOM 1845 O O . PHE B 1 50 ? -6.406 -22.422 -4.262 1 98.38 50 PHE B O 1
ATOM 1852 N N . SER B 1 51 ? -6.191 -21.188 -6.129 1 98.06 51 SER B N 1
ATOM 1853 C CA . SER B 1 51 ? -6.43 -22.359 -6.984 1 98.06 51 SER B CA 1
ATOM 1854 C C . SER B 1 51 ? -5.238 -23.312 -6.969 1 98.06 51 SER B C 1
ATOM 1856 O O . SER B 1 51 ? -5.41 -24.516 -6.883 1 98.06 51 SER B O 1
ATOM 1858 N N . ARG B 1 52 ? -4.055 -22.766 -7.051 1 98.38 52 ARG B N 1
ATOM 1859 C CA . ARG B 1 52 ? -2.838 -23.562 -7.105 1 98.38 52 ARG B CA 1
ATOM 1860 C C . ARG B 1 52 ? -2.451 -24.062 -5.719 1 98.38 52 ARG B C 1
ATOM 1862 O O . ARG B 1 52 ? -1.949 -25.188 -5.574 1 98.38 52 ARG B O 1
ATOM 1869 N N . TYR B 1 53 ? -2.637 -23.234 -4.715 1 98 53 TYR B N 1
ATOM 1870 C CA . TYR B 1 53 ? -2.287 -23.547 -3.332 1 98 53 TYR B CA 1
ATOM 1871 C C . TYR B 1 53 ? -3.475 -23.312 -2.404 1 98 53 TYR B C 1
ATOM 1873 O O . TYR B 1 53 ? -3.477 -22.359 -1.616 1 98 53 TYR B O 1
ATOM 1881 N N . PRO B 1 54 ? -4.383 -24.219 -2.385 1 97.19 54 PRO B N 1
ATOM 1882 C CA . PRO B 1 54 ? -5.598 -24.016 -1.594 1 97.19 54 PRO B CA 1
ATOM 1883 C C . PRO B 1 54 ? -5.309 -23.828 -0.104 1 97.19 54 PRO B C 1
ATOM 1885 O O . PRO B 1 54 ? -6.039 -23.125 0.59 1 97.19 54 PRO B O 1
ATOM 1888 N N . GLU B 1 55 ? -4.238 -24.438 0.339 1 96 55 GLU B N 1
ATOM 1889 C CA . GLU B 1 55 ? -3.895 -24.344 1.755 1 96 55 GLU B CA 1
ATOM 1890 C C . GLU B 1 55 ? -3.494 -22.906 2.127 1 96 55 GLU B C 1
ATOM 1892 O O . GLU B 1 55 ? -3.562 -22.531 3.297 1 96 55 GLU B O 1
ATOM 1897 N N . TYR B 1 56 ? -3.041 -22.094 1.126 1 96.94 56 TYR B N 1
ATOM 1898 C CA . TYR B 1 56 ? -2.652 -20.719 1.402 1 96.94 56 TYR B CA 1
ATOM 1899 C C . TYR B 1 56 ? -3.855 -19.891 1.838 1 96.94 56 TYR B C 1
ATOM 1901 O O . TYR B 1 56 ? -3.715 -18.922 2.607 1 96.94 56 TYR B O 1
ATOM 1909 N N . GLN B 1 57 ? -5.02 -20.25 1.372 1 97 57 GLN B N 1
ATOM 1910 C CA . GLN B 1 57 ? -6.223 -19.484 1.688 1 97 57 GLN B CA 1
ATOM 1911 C C . GLN B 1 57 ? -6.52 -19.531 3.184 1 97 57 GLN B C 1
ATOM 1913 O O . GLN B 1 57 ? -7.012 -18.547 3.748 1 97 57 GLN B O 1
ATOM 1918 N N . LYS B 1 58 ? -6.137 -20.562 3.811 1 95.38 58 LYS B N 1
ATOM 1919 C CA . LYS B 1 58 ? -6.406 -20.75 5.23 1 95.38 58 LYS B CA 1
ATOM 1920 C C . LYS B 1 58 ? -5.613 -19.766 6.086 1 95.38 58 LYS B C 1
ATOM 1922 O O . LYS B 1 58 ? -5.934 -19.562 7.254 1 95.38 58 LYS B O 1
ATOM 1927 N N . MET B 1 59 ? -4.609 -19.172 5.488 1 94.44 59 MET B N 1
ATOM 1928 C CA . MET B 1 59 ? -3.803 -18.172 6.199 1 94.44 59 MET B CA 1
ATOM 1929 C C . MET B 1 59 ? -4.543 -16.844 6.309 1 94.44 59 MET B C 1
ATOM 1931 O O . MET B 1 59 ? -4.113 -15.953 7.035 1 94.44 59 MET B O 1
ATOM 1935 N N . PHE B 1 60 ? -5.73 -16.766 5.68 1 95.06 60 PHE B N 1
ATOM 1936 C CA . PHE B 1 60 ? -6.516 -15.531 5.656 1 95.06 60 PHE B CA 1
ATOM 1937 C C . PHE B 1 60 ? -7.895 -15.75 6.262 1 95.06 60 PHE B C 1
ATOM 1939 O O . PHE B 1 60 ? -8.867 -15.977 5.535 1 95.06 60 PHE B O 1
ATOM 1946 N N . PRO B 1 61 ? -7.984 -15.531 7.52 1 93.5 61 PRO B N 1
ATOM 1947 C CA . PRO B 1 61 ? -9.219 -15.875 8.219 1 93.5 61 PRO B CA 1
ATOM 1948 C C . PRO B 1 61 ? -10.445 -15.172 7.637 1 93.5 61 PRO B C 1
ATOM 1950 O O . PRO B 1 61 ? -11.539 -15.742 7.625 1 93.5 61 PRO B O 1
ATOM 1953 N N . ASN B 1 62 ? -10.32 -14.039 7.145 1 92.75 62 ASN B N 1
ATOM 1954 C CA . ASN B 1 62 ? -11.445 -13.227 6.695 1 92.75 62 ASN B CA 1
ATOM 1955 C C . ASN B 1 62 ? -12.086 -13.805 5.438 1 92.75 62 ASN B C 1
ATOM 1957 O O . ASN B 1 62 ? -13.203 -13.43 5.074 1 92.75 62 ASN B O 1
ATOM 1961 N N . PHE B 1 63 ? -11.406 -14.727 4.812 1 96.06 63 PHE B N 1
ATOM 1962 C CA . PHE B 1 63 ? -11.984 -15.336 3.623 1 96.06 63 PHE B CA 1
ATOM 1963 C C . PHE B 1 63 ? -11.484 -16.766 3.451 1 96.06 63 PHE B C 1
ATOM 1965 O O . PHE B 1 63 ? -11.352 -17.25 2.326 1 96.06 63 PHE B O 1
ATOM 1972 N N . ALA B 1 64 ? -11.195 -17.406 4.512 1 96.12 64 ALA B N 1
ATOM 1973 C CA . ALA B 1 64 ? -10.633 -18.75 4.52 1 96.12 64 ALA B CA 1
ATOM 1974 C C . ALA B 1 64 ? -11.609 -19.75 3.91 1 96.12 64 ALA B C 1
ATOM 1976 O O . ALA B 1 64 ? -11.195 -20.75 3.314 1 96.12 64 ALA B O 1
ATOM 1977 N N . ASP B 1 65 ? -12.891 -19.406 4 1 95.62 65 ASP B N 1
ATOM 1978 C CA . ASP B 1 65 ? -13.883 -20.406 3.613 1 95.62 65 ASP B CA 1
ATOM 1979 C C . ASP B 1 65 ? -14.672 -19.953 2.385 1 95.62 65 ASP B C 1
ATOM 1981 O O . ASP B 1 65 ? -15.688 -20.562 2.039 1 95.62 65 ASP B O 1
ATOM 1985 N N . VAL B 1 66 ? -14.258 -18.953 1.842 1 96.69 66 VAL B N 1
ATOM 1986 C CA . VAL B 1 66 ? -14.938 -18.469 0.641 1 96.69 66 VAL B CA 1
ATOM 1987 C C . VAL B 1 66 ? -14.602 -19.375 -0.539 1 96.69 66 VAL B C 1
ATOM 1989 O O . VAL B 1 66 ? -13.43 -19.688 -0.784 1 96.69 66 VAL B O 1
ATOM 1992 N N . ALA B 1 67 ? -15.594 -19.828 -1.243 1 96.75 67 ALA B N 1
ATOM 1993 C CA . ALA B 1 67 ? -15.383 -20.688 -2.412 1 96.75 67 ALA B CA 1
ATOM 1994 C C . ALA B 1 67 ? -14.711 -19.906 -3.541 1 96.75 67 ALA B C 1
ATOM 1996 O O . ALA B 1 67 ? -14.961 -18.703 -3.715 1 96.75 67 ALA B O 1
ATOM 1997 N N . LEU B 1 68 ? -13.883 -20.609 -4.324 1 94.94 68 LEU B N 1
ATOM 1998 C CA . LEU B 1 68 ? -13.148 -19.984 -5.422 1 94.94 68 LEU B CA 1
ATOM 1999 C C . LEU B 1 68 ? -14.102 -19.266 -6.367 1 94.94 68 LEU B C 1
ATOM 2001 O O . LEU B 1 68 ? -13.812 -18.156 -6.832 1 94.94 68 LEU B O 1
ATOM 2005 N N . LYS B 1 69 ? -15.227 -19.812 -6.621 1 95 69 LYS B N 1
ATOM 2006 C CA . LYS B 1 69 ? -16.203 -19.266 -7.559 1 95 69 LYS B CA 1
ATOM 2007 C C . LYS B 1 69 ? -16.766 -17.938 -7.055 1 95 69 LYS B C 1
ATOM 2009 O O . LYS B 1 69 ? -17.266 -17.141 -7.84 1 95 69 LYS B O 1
ATOM 2014 N N . ASP B 1 70 ? -16.656 -17.688 -5.793 1 96.25 70 ASP B N 1
ATOM 2015 C CA . ASP B 1 70 ? -17.25 -16.5 -5.176 1 96.25 70 ASP B CA 1
ATOM 2016 C C . ASP B 1 70 ? -16.188 -15.453 -4.852 1 96.25 70 ASP B C 1
ATOM 2018 O O . ASP B 1 70 ? -16.516 -14.352 -4.406 1 96.25 70 ASP B O 1
ATOM 2022 N N . MET B 1 71 ? -14.992 -15.719 -5.156 1 94.88 71 MET B N 1
ATOM 2023 C CA . MET B 1 71 ? -13.867 -14.914 -4.695 1 94.88 71 MET B CA 1
ATOM 2024 C C . MET B 1 71 ? -13.859 -13.547 -5.375 1 94.88 71 MET B C 1
ATOM 2026 O O . MET B 1 71 ? -13.531 -12.539 -4.746 1 94.88 71 MET B O 1
ATOM 2030 N N . MET B 1 72 ? -14.336 -13.492 -6.559 1 93.88 72 MET B N 1
ATOM 2031 C CA . MET B 1 72 ? -14.297 -12.242 -7.312 1 93.88 72 MET B CA 1
ATOM 2032 C C . MET B 1 72 ? -15.266 -11.219 -6.719 1 93.88 72 MET B C 1
ATOM 2034 O O . MET B 1 72 ? -15.156 -10.023 -6.996 1 93.88 72 MET B O 1
ATOM 2038 N N . GLN B 1 73 ? -16.094 -11.656 -5.832 1 93.69 73 GLN B N 1
ATOM 2039 C CA . GLN B 1 73 ? -17.109 -10.773 -5.258 1 93.69 73 GLN B CA 1
ATOM 2040 C C . GLN B 1 73 ? -16.891 -10.602 -3.756 1 93.69 73 GLN B C 1
ATOM 2042 O O . GLN B 1 73 ? -17.719 -9.977 -3.078 1 93.69 73 GLN B O 1
ATOM 2047 N N . CYS B 1 74 ? -15.883 -11.086 -3.262 1 95 74 CYS B N 1
ATOM 2048 C CA . CYS B 1 74 ? -15.609 -11.055 -1.83 1 95 74 CYS B CA 1
ATOM 2049 C C . CYS B 1 74 ? -14.945 -9.742 -1.437 1 95 74 CYS B C 1
ATOM 2051 O O . CYS B 1 74 ? -13.797 -9.484 -1.809 1 95 74 CYS B O 1
ATOM 2053 N N . PRO B 1 75 ? -15.578 -8.914 -0.614 1 94.38 75 PRO B N 1
ATOM 2054 C CA . PRO B 1 75 ? -15.023 -7.602 -0.288 1 94.38 75 PRO B CA 1
ATOM 2055 C C . PRO B 1 75 ? -13.711 -7.691 0.496 1 94.38 75 PRO B C 1
ATOM 2057 O O . PRO B 1 75 ? -12.781 -6.922 0.244 1 94.38 75 PRO B O 1
ATOM 2060 N N . SER B 1 76 ? -13.672 -8.594 1.381 1 94.88 76 SER B N 1
ATOM 2061 C CA . SER B 1 76 ? -12.461 -8.727 2.186 1 94.88 76 SER B CA 1
ATOM 2062 C C . SER B 1 76 ? -11.266 -9.133 1.326 1 94.88 76 SER B C 1
ATOM 2064 O O . SER B 1 76 ? -10.156 -8.633 1.517 1 94.88 76 SER B O 1
ATOM 2066 N N . LEU B 1 77 ? -11.508 -10.008 0.436 1 97.44 77 LEU B N 1
ATOM 2067 C CA . LEU B 1 77 ? -10.438 -10.383 -0.483 1 97.44 77 LEU B CA 1
ATOM 2068 C C . LEU B 1 77 ? -10.062 -9.211 -1.388 1 97.44 77 LEU B C 1
ATOM 2070 O O . LEU B 1 77 ? -8.883 -8.977 -1.648 1 97.44 77 LEU B O 1
ATOM 2074 N N . THR B 1 78 ? -11.07 -8.531 -1.865 1 97.81 78 THR B N 1
ATOM 2075 C CA . THR B 1 78 ? -10.82 -7.383 -2.73 1 97.81 78 THR B CA 1
ATOM 2076 C C . THR B 1 78 ? -9.914 -6.371 -2.035 1 97.81 78 THR B C 1
ATOM 2078 O O . THR B 1 78 ? -8.914 -5.926 -2.607 1 97.81 78 THR B O 1
ATOM 2081 N N . ALA B 1 79 ? -10.227 -6.051 -0.801 1 97.25 79 ALA B N 1
ATOM 2082 C CA . ALA B 1 79 ? -9.406 -5.109 -0.036 1 97.25 79 ALA B CA 1
ATOM 2083 C C . ALA B 1 79 ? -7.977 -5.617 0.111 1 97.25 79 ALA B C 1
ATOM 2085 O O . ALA B 1 79 ? -7.02 -4.855 -0.065 1 97.25 79 ALA B O 1
ATOM 2086 N N . HIS B 1 80 ? -7.844 -6.879 0.417 1 97.25 80 HIS B N 1
ATOM 2087 C CA . HIS B 1 80 ? -6.508 -7.441 0.581 1 97.25 80 HIS B CA 1
ATOM 2088 C C . HIS B 1 80 ? -5.742 -7.438 -0.739 1 97.25 80 HIS B C 1
ATOM 2090 O O . HIS B 1 80 ? -4.566 -7.066 -0.781 1 97.25 80 HIS B O 1
ATOM 2096 N N . ALA B 1 81 ? -6.414 -7.852 -1.778 1 98.44 81 ALA B N 1
ATOM 2097 C CA . ALA B 1 81 ? -5.781 -7.91 -3.094 1 98.44 81 ALA B CA 1
ATOM 2098 C C . ALA B 1 81 ? -5.301 -6.527 -3.531 1 98.44 81 ALA B C 1
ATOM 2100 O O . ALA B 1 81 ? -4.191 -6.387 -4.047 1 98.44 81 ALA B O 1
ATOM 2101 N N . LEU B 1 82 ? -6.078 -5.543 -3.303 1 98.56 82 LEU B N 1
ATOM 2102 C CA . LEU B 1 82 ? -5.691 -4.18 -3.652 1 98.56 82 LEU B CA 1
ATOM 2103 C C . LEU B 1 82 ? -4.512 -3.715 -2.803 1 98.56 82 LEU B C 1
ATOM 2105 O O . LEU B 1 82 ? -3.582 -3.088 -3.314 1 98.56 82 LEU B O 1
ATOM 2109 N N . THR B 1 83 ? -4.512 -4.062 -1.543 1 98 83 THR B N 1
ATOM 2110 C CA . THR B 1 83 ? -3.377 -3.713 -0.694 1 98 83 THR B CA 1
ATOM 2111 C C . THR B 1 83 ? -2.086 -4.316 -1.239 1 98 83 THR B C 1
ATOM 2113 O O . THR B 1 83 ? -1.051 -3.648 -1.279 1 98 83 THR B O 1
ATOM 2116 N N . VAL B 1 84 ? -2.152 -5.516 -1.691 1 98.19 84 VAL B N 1
ATOM 2117 C CA . VAL B 1 84 ? -0.976 -6.211 -2.205 1 98.19 84 VAL B CA 1
ATOM 2118 C C . VAL B 1 84 ? -0.517 -5.559 -3.506 1 98.19 84 VAL B C 1
ATOM 2120 O O . VAL B 1 84 ? 0.671 -5.277 -3.682 1 98.19 84 VAL B O 1
ATOM 2123 N N . ILE B 1 85 ? -1.409 -5.293 -4.391 1 98.75 85 ILE B N 1
ATOM 2124 C CA . ILE B 1 85 ? -1.045 -4.762 -5.699 1 98.75 85 ILE B CA 1
ATOM 2125 C C . ILE B 1 85 ? -0.507 -3.342 -5.551 1 98.75 85 ILE B C 1
ATOM 2127 O O . ILE B 1 85 ? 0.414 -2.941 -6.266 1 98.75 85 ILE B O 1
ATOM 2131 N N . TYR B 1 86 ? -1.018 -2.541 -4.621 1 98.56 86 TYR B N 1
ATOM 2132 C CA . TYR B 1 86 ? -0.514 -1.188 -4.406 1 98.56 86 TYR B CA 1
ATOM 2133 C C . TYR B 1 86 ? 0.835 -1.214 -3.699 1 98.56 86 TYR B C 1
ATOM 2135 O O . TYR B 1 86 ? 1.688 -0.356 -3.943 1 98.56 86 TYR B O 1
ATOM 2143 N N . ALA B 1 87 ? 1.047 -2.211 -2.842 1 98.38 87 ALA B N 1
ATOM 2144 C CA . ALA B 1 87 ? 2.387 -2.408 -2.295 1 98.38 87 ALA B CA 1
ATOM 2145 C C . ALA B 1 87 ? 3.387 -2.736 -3.4 1 98.38 87 ALA B C 1
ATOM 2147 O O . ALA B 1 87 ? 4.477 -2.164 -3.449 1 98.38 87 ALA B O 1
ATOM 2148 N N . LEU B 1 88 ? 3 -3.59 -4.285 1 98.75 88 LEU B N 1
ATOM 2149 C CA . LEU B 1 88 ? 3.85 -3.922 -5.426 1 98.75 88 LEU B CA 1
ATOM 2150 C C . LEU B 1 88 ? 4.082 -2.699 -6.305 1 98.75 88 LEU B C 1
ATOM 2152 O O . LEU B 1 88 ? 5.18 -2.508 -6.832 1 98.75 88 LEU B O 1
ATOM 2156 N N . ALA B 1 89 ? 3.068 -1.942 -6.461 1 98.62 89 ALA B N 1
ATOM 2157 C CA . ALA B 1 89 ? 3.203 -0.721 -7.25 1 98.62 89 ALA B CA 1
ATOM 2158 C C . ALA B 1 89 ? 4.258 0.206 -6.652 1 98.62 89 ALA B C 1
ATOM 2160 O O . ALA B 1 89 ? 5.113 0.731 -7.367 1 98.62 89 ALA B O 1
ATOM 2161 N N . SER B 1 90 ? 4.184 0.39 -5.332 1 98.5 90 SER B N 1
ATOM 2162 C CA . SER B 1 90 ? 5.168 1.259 -4.691 1 98.5 90 SER B CA 1
ATOM 2163 C C . SER B 1 90 ? 6.586 0.75 -4.922 1 98.5 90 SER B C 1
ATOM 2165 O O . SER B 1 90 ? 7.508 1.541 -5.148 1 98.5 90 SER B O 1
ATOM 2167 N N . ILE B 1 91 ? 6.777 -0.557 -4.93 1 98.69 91 ILE B N 1
ATOM 2168 C CA . ILE B 1 91 ? 8.07 -1.194 -5.125 1 98.69 91 ILE B CA 1
ATOM 2169 C C . ILE B 1 91 ? 8.508 -1.041 -6.582 1 98.69 91 ILE B C 1
ATOM 2171 O O . ILE B 1 91 ? 9.57 -0.489 -6.863 1 98.69 91 ILE B O 1
ATOM 2175 N N . ILE B 1 92 ? 7.668 -1.443 -7.484 1 98.75 92 ILE B N 1
ATOM 2176 C CA . ILE B 1 92 ? 8.016 -1.521 -8.898 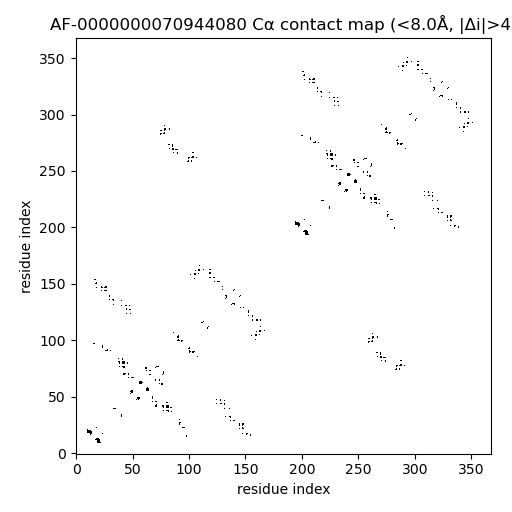1 98.75 92 ILE B CA 1
ATOM 2177 C C . ILE B 1 92 ? 8.203 -0.115 -9.461 1 98.75 92 ILE B C 1
ATOM 2179 O O . ILE B 1 92 ? 9.109 0.123 -10.266 1 98.75 92 ILE B O 1
ATOM 2183 N N . GLU B 1 93 ? 7.457 0.797 -9.023 1 97.31 93 GLU B N 1
ATOM 2184 C CA . GLU B 1 93 ? 7.543 2.154 -9.547 1 97.31 93 GLU B CA 1
ATOM 2185 C C . GLU B 1 93 ? 8.742 2.902 -8.969 1 97.31 93 GLU B C 1
ATOM 2187 O O . GLU B 1 93 ? 9.109 3.969 -9.461 1 97.31 93 GLU B O 1
ATOM 2192 N N . SER B 1 94 ? 9.359 2.314 -8.016 1 97.5 94 SER B N 1
ATOM 2193 C CA . SER B 1 94 ? 10.586 2.861 -7.453 1 97.5 94 SER B CA 1
ATOM 2194 C C . SER B 1 94 ? 11.82 2.191 -8.055 1 97.5 94 SER B C 1
ATOM 2196 O O . SER B 1 94 ? 12.93 2.332 -7.535 1 97.5 94 SER B O 1
ATOM 2198 N N . ILE B 1 95 ? 11.664 1.497 -9.133 1 98.06 95 ILE B N 1
ATOM 2199 C CA . ILE B 1 95 ? 12.688 0.612 -9.688 1 98.06 95 ILE B CA 1
ATOM 2200 C C . ILE B 1 95 ? 13.914 1.427 -10.094 1 98.06 95 ILE B C 1
ATOM 2202 O O . ILE B 1 95 ? 15.031 0.913 -10.094 1 98.06 95 ILE B O 1
ATOM 2206 N N . ASP B 1 96 ? 13.781 2.719 -10.367 1 96.75 96 ASP B N 1
ATOM 2207 C CA . ASP B 1 96 ? 14.906 3.557 -10.766 1 96.75 96 ASP B CA 1
ATOM 2208 C C . ASP B 1 96 ? 15.656 4.09 -9.555 1 96.75 96 ASP B C 1
ATOM 2210 O O . ASP B 1 96 ? 16.781 4.582 -9.68 1 96.75 96 ASP B O 1
ATOM 2214 N N . ASP B 1 97 ? 15.062 4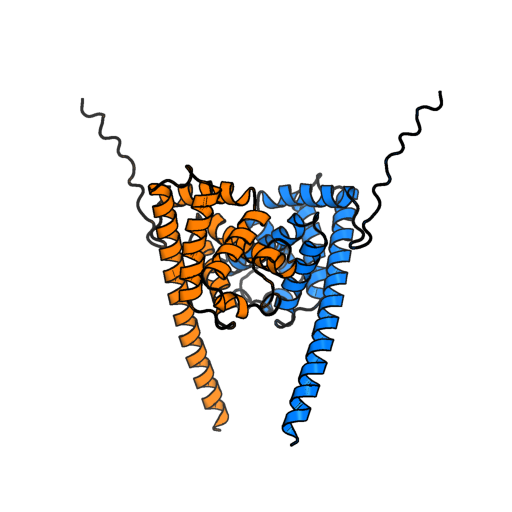.113 -8.4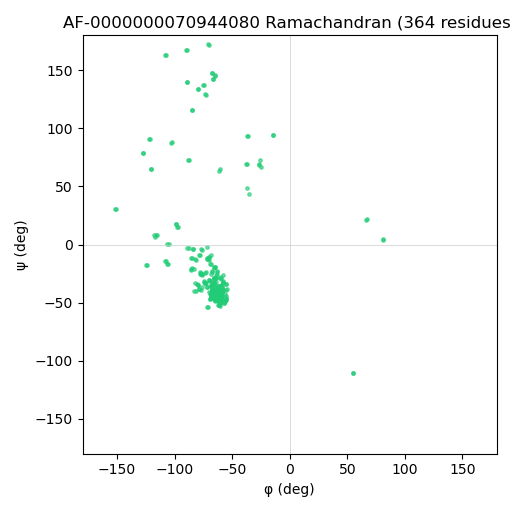38 1 95.88 97 ASP B N 1
ATOM 2215 C CA . ASP B 1 97 ? 15.703 4.344 -7.145 1 95.88 97 ASP B CA 1
ATOM 2216 C C . ASP B 1 97 ? 15.875 3.035 -6.375 1 95.88 97 ASP B C 1
ATOM 2218 O O . ASP B 1 97 ? 15.078 2.715 -5.496 1 95.88 97 ASP B O 1
ATOM 2222 N N . GLU B 1 98 ? 16.953 2.41 -6.633 1 96.44 98 GLU B N 1
ATOM 2223 C CA . GLU B 1 98 ? 17.172 1.036 -6.188 1 96.44 98 GLU B CA 1
ATOM 2224 C C . GLU B 1 98 ? 17.25 0.952 -4.664 1 96.44 98 GLU B C 1
ATOM 2226 O O . GLU B 1 98 ? 16.812 -0.039 -4.074 1 96.44 98 GLU B O 1
ATOM 2231 N N . ASN B 1 99 ? 17.766 1.995 -4.012 1 95.38 99 ASN B N 1
ATOM 2232 C CA . ASN B 1 99 ? 17.812 2.016 -2.555 1 95.38 99 ASN B CA 1
ATOM 2233 C C . ASN B 1 99 ? 16.406 2.025 -1.953 1 95.38 99 ASN B C 1
ATOM 2235 O O . ASN B 1 99 ? 16.109 1.223 -1.069 1 95.38 99 ASN B O 1
ATOM 2239 N N . THR B 1 100 ? 15.617 2.857 -2.465 1 96.62 100 THR B N 1
ATOM 2240 C CA . THR B 1 100 ? 14.242 2.938 -1.988 1 96.62 100 THR B CA 1
ATOM 2241 C C . THR B 1 100 ? 13.484 1.652 -2.307 1 96.62 100 THR B C 1
ATOM 2243 O O . THR B 1 100 ? 12.734 1.146 -1.47 1 96.62 100 THR B O 1
ATOM 2246 N N . MET B 1 101 ? 13.68 1.165 -3.48 1 97.88 101 MET B N 1
ATOM 2247 C CA . MET B 1 101 ? 13.008 -0.068 -3.885 1 97.88 101 MET B CA 1
ATOM 2248 C C . MET B 1 101 ? 13.328 -1.201 -2.914 1 97.88 101 MET B C 1
ATOM 2250 O O . MET B 1 101 ? 12.422 -1.892 -2.443 1 97.88 101 MET B O 1
ATOM 2254 N N . VAL B 1 102 ? 14.57 -1.382 -2.607 1 97.62 102 VAL B N 1
ATOM 2255 C CA . VAL B 1 102 ? 15.008 -2.461 -1.725 1 97.62 102 VAL B CA 1
ATOM 2256 C C . VAL B 1 102 ? 14.438 -2.242 -0.324 1 97.62 102 VAL B C 1
ATOM 2258 O O . VAL B 1 102 ? 13.984 -3.189 0.323 1 97.62 102 VAL B O 1
ATOM 2261 N N . GLU B 1 103 ? 14.438 -1.004 0.122 1 96.88 103 GLU B N 1
ATOM 2262 C CA . GLU B 1 103 ? 13.867 -0.702 1.434 1 96.88 103 GLU B CA 1
ATOM 2263 C C . GLU B 1 103 ? 12.383 -1.03 1.479 1 96.88 103 GLU B C 1
ATOM 2265 O O . GLU B 1 103 ? 11.875 -1.517 2.494 1 96.88 103 GLU B O 1
ATOM 2270 N N . LEU B 1 104 ? 11.68 -0.723 0.402 1 98.38 104 LEU B N 1
ATOM 2271 C CA . LEU B 1 104 ? 10.258 -1.046 0.317 1 98.38 104 LEU B CA 1
ATOM 2272 C C . LEU B 1 104 ? 10.039 -2.555 0.365 1 98.38 104 LEU B C 1
ATOM 2274 O O . LEU B 1 104 ? 9.109 -3.033 1.021 1 98.38 104 LEU B O 1
ATOM 2278 N N . ILE B 1 105 ? 10.859 -3.289 -0.314 1 98.38 105 ILE B N 1
ATOM 2279 C CA . ILE B 1 105 ? 10.773 -4.746 -0.286 1 98.38 105 ILE B CA 1
ATOM 2280 C C . ILE B 1 105 ? 10.977 -5.246 1.142 1 98.38 105 ILE B C 1
ATOM 2282 O O . ILE B 1 105 ? 10.164 -6.016 1.657 1 98.38 105 ILE B O 1
ATOM 2286 N N . LYS B 1 106 ? 12 -4.793 1.784 1 96.75 106 LYS B N 1
ATOM 2287 C CA . LYS B 1 106 ? 12.297 -5.223 3.148 1 96.75 106 LYS B CA 1
ATOM 2288 C C . LYS B 1 106 ? 11.133 -4.914 4.086 1 96.75 106 LYS B C 1
ATOM 2290 O O . LYS B 1 106 ? 10.758 -5.75 4.914 1 96.75 106 LYS B O 1
ATOM 2295 N N . LYS B 1 107 ? 10.609 -3.758 3.945 1 95.12 107 LYS B N 1
ATOM 2296 C CA . LYS B 1 107 ? 9.484 -3.359 4.781 1 95.12 107 LYS B CA 1
ATOM 2297 C C . LYS B 1 107 ? 8.289 -4.297 4.582 1 95.12 107 LYS B C 1
ATOM 2299 O O . LYS B 1 107 ? 7.648 -4.707 5.551 1 95.12 107 LYS B O 1
ATOM 2304 N N . ASN B 1 108 ? 7.988 -4.582 3.35 1 96.31 108 ASN B N 1
ATOM 2305 C CA . ASN B 1 108 ? 6.895 -5.496 3.043 1 96.31 108 ASN B CA 1
ATOM 2306 C C . ASN B 1 108 ? 7.137 -6.879 3.645 1 96.31 108 ASN B C 1
ATOM 2308 O O . ASN B 1 108 ? 6.227 -7.477 4.227 1 96.31 108 ASN B O 1
ATOM 2312 N N . ILE B 1 109 ? 8.375 -7.367 3.506 1 96.62 109 ILE B N 1
ATOM 2313 C CA . ILE B 1 109 ? 8.734 -8.688 4.016 1 96.62 109 ILE B CA 1
ATOM 2314 C C . ILE B 1 109 ? 8.609 -8.703 5.535 1 96.62 109 ILE B C 1
ATOM 2316 O O . ILE B 1 109 ? 8.039 -9.641 6.105 1 96.62 109 ILE B O 1
ATOM 2320 N N . ARG B 1 110 ? 9.047 -7.73 6.227 1 91.62 110 ARG B N 1
ATOM 2321 C CA . ARG B 1 110 ? 9.016 -7.664 7.684 1 91.62 110 ARG B CA 1
ATOM 2322 C C . ARG B 1 110 ? 7.578 -7.699 8.195 1 91.62 110 ARG B C 1
ATOM 2324 O O . ARG B 1 110 ? 7.301 -8.289 9.242 1 91.62 110 ARG B O 1
ATOM 2331 N N . ASN B 1 111 ? 6.734 -7.078 7.441 1 89.81 111 ASN B N 1
ATOM 2332 C CA . ASN B 1 111 ? 5.324 -7.094 7.812 1 89.81 111 ASN B CA 1
ATOM 2333 C C . ASN B 1 111 ? 4.746 -8.508 7.754 1 89.81 111 ASN B C 1
ATOM 2335 O O . ASN B 1 111 ? 3.709 -8.781 8.359 1 89.81 111 ASN B O 1
ATOM 2339 N N . HIS B 1 112 ? 5.355 -9.414 7.078 1 93.5 112 HIS B N 1
ATOM 2340 C CA . HIS B 1 112 ? 4.82 -10.75 6.852 1 93.5 112 HIS B CA 1
ATOM 2341 C C . HIS B 1 112 ? 5.555 -11.789 7.691 1 93.5 112 HIS B C 1
ATOM 2343 O O . HIS B 1 112 ? 5.023 -12.875 7.961 1 93.5 112 HIS B O 1
ATOM 2349 N N . VAL B 1 113 ? 6.719 -11.453 8.211 1 87.19 113 VAL B N 1
ATOM 2350 C CA . VAL B 1 113 ? 7.523 -12.383 8.992 1 87.19 113 VAL B CA 1
ATOM 2351 C C . VAL B 1 113 ? 6.738 -12.836 10.219 1 87.19 113 VAL B C 1
ATOM 2353 O O . VAL B 1 113 ? 6.777 -14.008 10.594 1 87.19 113 VAL B O 1
ATOM 2356 N N . ARG B 1 114 ? 6.008 -12.094 10.789 1 78.88 114 ARG B N 1
ATOM 2357 C CA . ARG B 1 114 ? 5.312 -12.406 12.031 1 78.88 114 ARG B CA 1
ATOM 2358 C C . ARG B 1 114 ? 4.008 -13.148 11.758 1 78.88 114 ARG B C 1
ATOM 2360 O O . ARG B 1 114 ? 3.357 -13.633 12.688 1 78.88 114 ARG B O 1
ATOM 2367 N N . ARG B 1 115 ? 3.508 -13.234 10.531 1 84.75 115 ARG B N 1
ATOM 2368 C CA . ARG B 1 115 ? 2.24 -13.852 10.156 1 84.75 115 ARG B CA 1
ATOM 2369 C C . ARG B 1 115 ? 2.457 -15.266 9.633 1 84.75 115 ARG B C 1
ATOM 2371 O O . ARG B 1 115 ? 1.595 -15.82 8.945 1 84.75 115 ARG B O 1
ATOM 2378 N N . SER B 1 116 ? 3.541 -15.852 9.883 1 83.62 116 SER B N 1
ATOM 2379 C CA . SER B 1 116 ? 3.893 -17.219 9.5 1 83.62 116 SER B CA 1
ATOM 2380 C C . SER B 1 116 ? 4.023 -17.344 7.984 1 83.62 116 SER B C 1
ATOM 2382 O O . SER B 1 116 ? 3.805 -18.422 7.43 1 83.62 116 SER B O 1
ATOM 2384 N N . VAL B 1 117 ? 4.227 -16.344 7.367 1 94.38 117 VAL B N 1
ATOM 2385 C CA . VAL B 1 117 ? 4.543 -16.359 5.945 1 94.38 117 VAL B CA 1
ATOM 2386 C C . VAL B 1 117 ? 6.016 -16.703 5.746 1 94.38 117 VAL B C 1
ATOM 2388 O O . VAL B 1 117 ? 6.879 -16.203 6.465 1 94.38 117 VAL B O 1
ATOM 2391 N N . THR B 1 118 ? 6.324 -17.625 4.809 1 95.62 118 THR B N 1
ATOM 2392 C CA . THR B 1 118 ? 7.688 -18.078 4.562 1 95.62 118 THR B CA 1
ATOM 2393 C C . THR B 1 118 ? 8.219 -17.516 3.246 1 95.62 118 THR B C 1
ATOM 2395 O O . THR B 1 118 ? 7.438 -17.062 2.402 1 95.62 118 THR B O 1
ATOM 2398 N N . PRO B 1 119 ? 9.523 -17.562 3.088 1 97.19 119 PRO B N 1
ATOM 2399 C CA . PRO B 1 119 ? 10.102 -17.125 1.815 1 97.19 119 PRO B CA 1
ATOM 2400 C C . PRO B 1 119 ? 9.516 -17.859 0.614 1 97.19 119 PRO B C 1
ATOM 2402 O O . PRO B 1 119 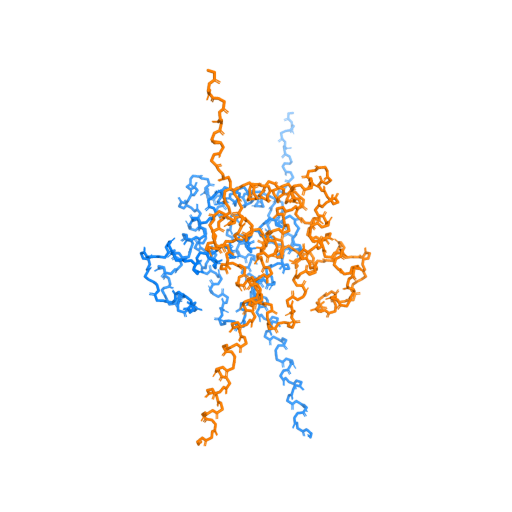? 9.344 -17.266 -0.454 1 97.19 119 PRO B O 1
ATOM 2405 N N . GLU B 1 120 ? 9.203 -19.078 0.821 1 97.44 120 GLU B N 1
ATOM 2406 C CA . GLU B 1 120 ? 8.633 -19.859 -0.262 1 97.44 120 GLU B CA 1
ATOM 2407 C C . GLU B 1 120 ? 7.285 -19.297 -0.708 1 97.44 120 GLU B C 1
ATOM 2409 O O . GLU B 1 120 ? 6.949 -19.344 -1.893 1 97.44 120 GLU B O 1
ATOM 2414 N N . HIS B 1 121 ? 6.473 -18.781 0.186 1 97.88 121 HIS B N 1
ATOM 2415 C CA . HIS B 1 121 ? 5.195 -18.156 -0.155 1 97.88 121 HIS B CA 1
ATOM 2416 C C . HIS B 1 121 ? 5.395 -17 -1.121 1 97.88 121 HIS B C 1
ATOM 2418 O O . HIS B 1 121 ? 4.617 -16.828 -2.064 1 97.88 121 HIS B O 1
ATOM 2424 N N . P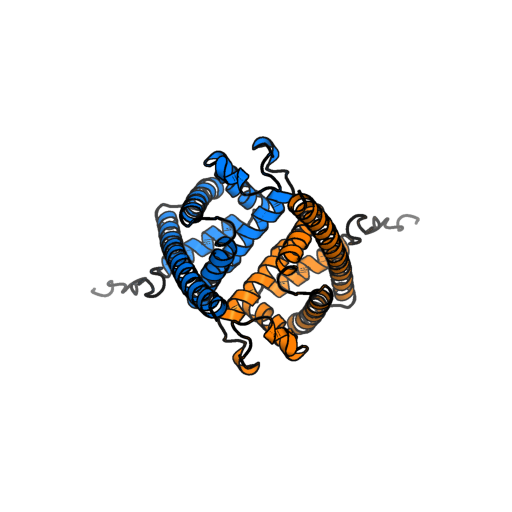HE B 1 122 ? 6.438 -16.25 -0.922 1 98.25 122 PHE B N 1
ATOM 2425 C CA . PHE B 1 122 ? 6.738 -15.125 -1.806 1 98.25 122 PHE B CA 1
ATOM 2426 C C . PHE B 1 122 ? 7.145 -15.617 -3.189 1 98.25 122 PHE B C 1
ATOM 2428 O O . PHE B 1 122 ? 6.691 -15.086 -4.203 1 98.25 122 PHE B O 1
ATOM 2435 N N . VAL B 1 123 ? 8.016 -16.641 -3.211 1 98.56 123 VAL B N 1
ATOM 2436 C CA . VAL B 1 123 ? 8.445 -17.203 -4.484 1 98.56 123 VAL B CA 1
ATOM 2437 C C . VAL B 1 123 ? 7.223 -17.656 -5.285 1 98.56 123 VAL B C 1
ATOM 2439 O O . VAL B 1 123 ? 7.125 -17.375 -6.484 1 98.56 123 VAL B O 1
ATOM 2442 N N . ASN B 1 124 ? 6.324 -18.281 -4.59 1 98.62 124 ASN B N 1
ATOM 2443 C CA . ASN B 1 124 ? 5.148 -18.844 -5.246 1 98.62 124 ASN B CA 1
ATOM 2444 C C . ASN B 1 124 ? 4.262 -17.75 -5.828 1 98.62 124 ASN B C 1
ATOM 2446 O O . ASN B 1 124 ? 3.854 -17.812 -6.988 1 98.62 124 ASN B O 1
ATOM 2450 N N . ILE B 1 125 ? 3.986 -16.719 -5.086 1 98.69 125 ILE B N 1
ATOM 2451 C CA . ILE B 1 125 ? 3.084 -15.695 -5.59 1 98.69 125 ILE B CA 1
ATOM 2452 C C . ILE B 1 125 ? 3.795 -14.859 -6.652 1 98.69 125 ILE B C 1
ATOM 2454 O O . ILE B 1 125 ? 3.172 -14.414 -7.621 1 98.69 125 ILE B O 1
ATOM 2458 N N . ASN B 1 126 ? 5.109 -14.648 -6.535 1 98.62 126 ASN B N 1
ATOM 2459 C CA . ASN B 1 126 ? 5.879 -13.945 -7.559 1 98.62 126 ASN B CA 1
ATOM 2460 C C . ASN B 1 126 ? 5.809 -14.656 -8.906 1 98.62 126 ASN B C 1
ATOM 2462 O O . ASN B 1 126 ? 5.559 -14.023 -9.93 1 98.62 126 ASN B O 1
ATOM 2466 N N . ASN B 1 127 ? 5.996 -15.938 -8.852 1 98.5 127 ASN B N 1
ATOM 2467 C CA . ASN B 1 127 ? 5.902 -16.734 -10.07 1 98.5 127 ASN B CA 1
ATOM 2468 C C . ASN B 1 127 ? 4.496 -16.688 -10.656 1 98.5 127 ASN B C 1
ATOM 2470 O O . ASN B 1 127 ? 4.328 -16.609 -11.875 1 98.5 127 ASN B O 1
ATOM 2474 N N . LEU B 1 128 ? 3.52 -16.734 -9.828 1 98.81 128 LEU B N 1
ATOM 2475 C CA . LEU B 1 128 ? 2.137 -16.703 -10.297 1 98.81 128 LEU B CA 1
ATOM 2476 C C . LEU B 1 128 ? 1.806 -15.352 -10.922 1 98.81 128 LEU B C 1
ATOM 2478 O O . LEU B 1 128 ? 1.016 -15.281 -11.859 1 98.81 128 LEU B O 1
ATOM 2482 N N . LEU B 1 129 ? 2.416 -14.297 -10.352 1 98.88 129 LEU B N 1
ATOM 2483 C CA . LEU B 1 129 ? 2.18 -12.984 -10.945 1 98.88 129 LEU B CA 1
ATOM 2484 C C . LEU B 1 129 ? 2.639 -12.953 -12.398 1 98.88 129 LEU B C 1
ATOM 2486 O O . LEU B 1 129 ? 1.951 -12.406 -13.258 1 98.88 129 LEU B O 1
ATOM 2490 N N . ILE B 1 130 ? 3.777 -13.578 -12.695 1 98.88 130 ILE B N 1
ATOM 2491 C CA . ILE B 1 130 ? 4.266 -13.656 -14.07 1 98.88 130 ILE B CA 1
ATOM 2492 C C . ILE B 1 130 ? 3.256 -14.406 -14.938 1 98.88 130 ILE B C 1
ATOM 2494 O O . ILE B 1 130 ? 2.932 -13.977 -16.047 1 98.88 130 ILE B O 1
ATOM 2498 N N . GLU B 1 131 ? 2.758 -15.461 -14.406 1 98.75 131 GLU B N 1
ATOM 2499 C CA . GLU B 1 131 ? 1.784 -16.266 -15.148 1 98.75 131 GLU B CA 1
ATOM 2500 C C . GLU B 1 131 ? 0.51 -15.461 -15.414 1 98.75 131 GLU B C 1
ATOM 2502 O O . GLU B 1 131 ? -0.03 -15.492 -16.531 1 98.75 131 GLU B O 1
ATOM 2507 N N . VAL B 1 132 ? 0.015 -14.82 -14.398 1 98.81 132 VAL B N 1
ATOM 2508 C CA . VAL B 1 132 ? -1.194 -14.016 -14.531 1 98.81 132 VAL B CA 1
ATOM 2509 C C . VAL B 1 132 ? -0.962 -12.906 -15.562 1 98.81 132 VAL B C 1
ATOM 2511 O O . VAL B 1 132 ? -1.831 -12.633 -16.391 1 98.81 132 VAL B O 1
ATOM 2514 N N . MET B 1 133 ? 0.216 -12.305 -15.539 1 98.88 133 MET B N 1
ATOM 2515 C CA . MET B 1 133 ? 0.539 -11.266 -16.5 1 98.88 133 MET B CA 1
ATOM 2516 C C . MET B 1 133 ? 0.575 -11.828 -17.922 1 98.88 133 MET B C 1
ATOM 2518 O O . MET B 1 133 ? 0.172 -11.164 -18.875 1 98.88 133 MET B O 1
ATOM 2522 N N . GLN B 1 134 ? 1.084 -13.008 -18.078 1 98.75 134 GLN B N 1
ATOM 2523 C CA . GLN B 1 134 ? 1.096 -13.648 -19.391 1 98.75 134 GLN B CA 1
ATOM 2524 C C . GLN B 1 134 ? -0.321 -13.828 -19.938 1 98.75 134 GLN B C 1
ATOM 2526 O O . GLN B 1 134 ? -0.568 -13.617 -21.125 1 98.75 134 GLN B O 1
ATOM 2531 N N . VAL B 1 135 ? -1.213 -14.188 -19.094 1 98.56 135 VAL B N 1
ATOM 2532 C CA . VAL B 1 135 ? -2.602 -14.391 -19.5 1 98.56 135 VAL B CA 1
ATOM 2533 C C . VAL B 1 135 ? -3.242 -13.039 -19.828 1 98.56 135 VAL B C 1
ATOM 2535 O O . VAL B 1 135 ? -3.959 -12.914 -20.828 1 98.56 135 VAL B O 1
ATOM 2538 N N . LYS B 1 136 ? -2.971 -12.039 -19.047 1 98.62 136 LYS B N 1
ATOM 2539 C CA . LYS B 1 136 ? -3.682 -10.766 -19.141 1 98.62 136 LYS B CA 1
ATOM 2540 C C . LYS B 1 136 ? -3.105 -9.898 -20.25 1 98.62 136 LYS B C 1
ATOM 2542 O O . LYS B 1 136 ? -3.834 -9.141 -20.891 1 98.62 136 LYS B O 1
ATOM 2547 N N . LEU B 1 137 ? -1.786 -10.016 -20.453 1 98.5 137 LEU B N 1
ATOM 2548 C CA . LEU B 1 137 ? -1.136 -9.109 -21.391 1 98.5 137 LEU B CA 1
ATOM 2549 C C . LEU B 1 137 ? -0.751 -9.828 -22.688 1 98.5 137 LEU B C 1
ATOM 2551 O O . LEU B 1 137 ? -0.354 -9.188 -23.656 1 98.5 137 LEU B O 1
ATOM 2555 N N . ARG B 1 138 ? -0.767 -11.109 -22.703 1 97.62 138 ARG B N 1
ATOM 2556 C CA . ARG B 1 138 ? -0.613 -11.953 -23.891 1 97.62 138 ARG B CA 1
ATOM 2557 C C . ARG B 1 138 ? 0.675 -11.609 -24.641 1 97.62 138 ARG B C 1
ATOM 2559 O O . ARG B 1 138 ? 1.766 -11.688 -24.062 1 97.62 138 ARG B O 1
ATOM 2566 N N . SER B 1 139 ? 0.58 -11.031 -25.812 1 98 139 SER B N 1
ATOM 2567 C CA . SER B 1 139 ? 1.722 -10.875 -26.703 1 98 139 SER B CA 1
ATOM 2568 C C . SER B 1 139 ? 2.697 -9.828 -26.188 1 98 139 SER B C 1
ATOM 2570 O O . SER B 1 139 ? 3.838 -9.742 -26.641 1 98 139 SER B O 1
ATOM 2572 N N . ARG B 1 140 ? 2.305 -9.094 -25.219 1 98.25 140 ARG B N 1
ATOM 2573 C CA . ARG B 1 140 ? 3.205 -8.102 -24.641 1 98.25 140 ARG B CA 1
ATOM 2574 C C . ARG B 1 140 ? 4.223 -8.758 -23.719 1 98.25 140 ARG B C 1
ATOM 2576 O O . ARG B 1 140 ? 5.262 -8.172 -23.406 1 98.25 140 ARG B O 1
ATOM 2583 N N . MET B 1 141 ? 3.834 -9.914 -23.234 1 98.69 141 MET B N 1
ATOM 2584 C CA . MET B 1 141 ? 4.758 -10.664 -22.391 1 98.69 141 MET B CA 1
ATOM 2585 C C . MET B 1 141 ? 5.648 -11.57 -23.234 1 98.69 141 MET B C 1
ATOM 2587 O O . MET B 1 141 ? 5.551 -12.797 -23.172 1 98.69 141 MET B O 1
ATOM 2591 N N . THR B 1 142 ? 6.582 -10.977 -23.938 1 98.69 142 THR B N 1
ATOM 2592 C CA . THR B 1 142 ? 7.539 -11.711 -24.75 1 98.69 142 THR B CA 1
ATOM 2593 C C . THR B 1 142 ? 8.523 -12.477 -23.875 1 98.69 142 THR B C 1
ATOM 2595 O O . THR B 1 142 ? 8.609 -12.242 -22.672 1 98.69 142 THR B O 1
ATOM 2598 N N . ALA B 1 143 ? 9.297 -13.289 -24.531 1 98.44 143 ALA B N 1
ATOM 2599 C CA . ALA B 1 143 ? 10.305 -14.078 -23.812 1 98.44 143 ALA B CA 1
ATOM 2600 C C . ALA B 1 143 ? 11.289 -13.164 -23.078 1 98.44 143 ALA B C 1
ATOM 2602 O O . ALA B 1 143 ? 11.672 -13.445 -21.938 1 98.44 143 ALA B O 1
ATOM 2603 N N . SER B 1 144 ? 11.672 -12.133 -23.734 1 98.31 144 SER B N 1
ATOM 2604 C CA . SER B 1 144 ? 12.633 -11.203 -23.141 1 98.31 144 SER B CA 1
ATOM 2605 C C . SER B 1 144 ? 12.031 -10.469 -21.953 1 98.31 144 SER B C 1
ATOM 2607 O O . SER B 1 144 ? 12.711 -10.219 -20.953 1 98.31 144 SER B O 1
ATOM 2609 N N . VAL B 1 145 ? 10.766 -10.094 -22.031 1 98.81 145 VAL B N 1
ATOM 2610 C CA . VAL B 1 145 ? 10.078 -9.422 -20.938 1 98.81 145 VAL B CA 1
ATOM 2611 C C . VAL B 1 145 ? 9.953 -10.359 -19.734 1 98.81 145 VAL B C 1
ATOM 2613 O O . VAL B 1 145 ? 10.18 -9.961 -18.594 1 98.81 145 VAL B O 1
ATOM 2616 N N . ILE B 1 146 ? 9.609 -11.594 -20.016 1 98.88 146 ILE B N 1
ATOM 2617 C CA . ILE B 1 146 ? 9.477 -12.602 -18.969 1 98.88 146 ILE B CA 1
ATOM 2618 C C . ILE B 1 146 ? 10.812 -12.781 -18.25 1 98.88 146 ILE B C 1
ATOM 2620 O O . ILE B 1 146 ? 10.859 -12.891 -17.016 1 98.88 146 ILE B O 1
ATOM 2624 N N . VAL B 1 147 ? 11.867 -12.766 -18.984 1 98.75 147 VAL B N 1
ATOM 2625 C CA . VAL B 1 147 ? 13.195 -12.891 -18.406 1 98.75 147 VAL B CA 1
ATOM 2626 C C . VAL B 1 147 ? 13.469 -11.703 -17.484 1 98.75 147 VAL B C 1
ATOM 2628 O O . VAL B 1 147 ? 14.039 -11.867 -16.406 1 98.75 147 VAL B O 1
ATOM 2631 N N . SER B 1 148 ? 13.102 -10.523 -17.875 1 98.81 148 SER B N 1
ATOM 2632 C CA . SER B 1 148 ? 13.273 -9.336 -17.047 1 98.81 148 SER B CA 1
ATOM 2633 C C . SER B 1 148 ? 12.516 -9.461 -15.727 1 98.81 148 SER B C 1
ATOM 2635 O O . SER B 1 148 ? 13.039 -9.109 -14.672 1 98.81 148 SER B O 1
ATOM 2637 N N . TRP B 1 149 ? 11.32 -9.969 -15.812 1 98.94 149 TRP B N 1
ATOM 2638 C CA . TRP B 1 149 ? 10.523 -10.172 -14.609 1 98.94 149 TRP B CA 1
ATOM 2639 C C . TRP B 1 149 ? 11.156 -11.234 -13.711 1 98.94 149 TRP B C 1
ATOM 2641 O O . TRP B 1 149 ? 11.164 -11.102 -12.484 1 98.94 149 TRP B O 1
ATOM 2651 N N . LYS B 1 150 ? 11.641 -12.258 -14.312 1 98.88 150 LYS B N 1
ATOM 2652 C CA . LYS B 1 150 ? 12.297 -13.305 -13.539 1 98.88 150 LYS B CA 1
ATOM 2653 C C . LYS B 1 150 ? 13.523 -12.766 -12.812 1 98.88 150 LYS B C 1
ATOM 2655 O O . LYS B 1 150 ? 13.797 -13.148 -11.672 1 98.88 150 LYS B O 1
ATOM 2660 N N . LYS B 1 151 ? 14.25 -11.938 -13.477 1 98.75 151 LYS B N 1
ATOM 2661 C CA . LYS B 1 151 ? 15.391 -11.289 -12.828 1 98.75 151 LYS B CA 1
ATOM 2662 C C . LYS B 1 151 ? 14.938 -10.43 -11.648 1 98.75 151 LYS B C 1
ATOM 2664 O O . LYS B 1 151 ? 15.547 -10.453 -10.578 1 98.75 151 LYS B O 1
ATOM 2669 N N . PHE B 1 152 ? 13.93 -9.703 -11.875 1 98.88 152 PHE B N 1
ATOM 2670 C CA . PHE B 1 152 ? 13.383 -8.844 -10.836 1 98.88 152 PHE B CA 1
ATOM 2671 C C . PHE B 1 152 ? 12.977 -9.672 -9.617 1 98.88 152 PHE B C 1
ATOM 2673 O O . PHE B 1 152 ? 13.336 -9.336 -8.484 1 98.88 152 PHE B O 1
ATOM 2680 N N . PHE B 1 153 ? 12.273 -10.711 -9.844 1 98.81 153 PHE B N 1
ATOM 2681 C CA . PHE B 1 153 ? 11.766 -11.492 -8.719 1 98.81 153 PHE B CA 1
ATOM 2682 C C . PHE B 1 153 ? 12.875 -12.336 -8.094 1 98.81 153 PHE B C 1
ATOM 2684 O O . PHE B 1 153 ? 12.828 -12.656 -6.906 1 98.81 153 PHE B O 1
ATOM 2691 N N . ALA B 1 154 ? 13.898 -12.664 -8.883 1 98.5 154 ALA B N 1
ATOM 2692 C CA . ALA B 1 154 ? 15.07 -13.297 -8.281 1 98.5 154 ALA B CA 1
ATOM 2693 C C . ALA B 1 154 ? 15.742 -12.352 -7.285 1 98.5 154 ALA B C 1
ATOM 2695 O O . ALA B 1 154 ? 16.125 -12.773 -6.191 1 98.5 154 ALA B O 1
ATOM 2696 N N . MET B 1 155 ? 15.867 -11.172 -7.684 1 98.56 155 MET B N 1
ATOM 2697 C CA . MET B 1 155 ? 16.406 -10.156 -6.789 1 98.56 155 MET B CA 1
ATOM 2698 C C . MET B 1 155 ? 15.508 -9.969 -5.57 1 98.56 155 MET B C 1
ATOM 2700 O O . MET B 1 155 ? 15.992 -9.922 -4.438 1 98.56 155 MET B O 1
ATOM 2704 N N . HIS B 1 156 ? 14.219 -9.859 -5.785 1 98.69 156 HIS B N 1
ATOM 2705 C CA . HIS B 1 156 ? 13.25 -9.758 -4.703 1 98.69 156 HIS B CA 1
ATOM 2706 C C . HIS B 1 156 ? 13.383 -10.93 -3.732 1 98.69 156 HIS B C 1
ATOM 2708 O O . HIS B 1 156 ? 13.359 -10.734 -2.516 1 98.69 156 HIS B O 1
ATOM 2714 N N . ASP B 1 157 ? 13.484 -12.117 -4.262 1 98.38 157 ASP B N 1
ATOM 2715 C CA . ASP B 1 157 ? 13.609 -13.32 -3.447 1 98.38 157 ASP B CA 1
ATOM 2716 C C . ASP B 1 157 ? 14.891 -13.289 -2.621 1 98.38 157 ASP B C 1
ATOM 2718 O O . ASP B 1 157 ? 14.906 -13.75 -1.476 1 98.38 157 ASP B O 1
ATOM 2722 N N . ALA B 1 158 ? 15.906 -12.828 -3.209 1 98.19 158 ALA B N 1
ATOM 2723 C CA . ALA B 1 158 ? 17.172 -12.719 -2.479 1 98.19 158 ALA B CA 1
ATOM 2724 C C . ALA B 1 158 ? 17.031 -11.742 -1.312 1 98.19 158 ALA B C 1
ATOM 2726 O O . ALA B 1 158 ? 17.516 -12.016 -0.209 1 98.19 158 ALA B O 1
ATOM 2727 N N . VAL B 1 159 ? 16.438 -10.633 -1.55 1 98.06 159 VAL B N 1
ATOM 2728 C CA . VAL B 1 159 ? 16.203 -9.641 -0.5 1 98.06 159 VAL B CA 1
ATOM 2729 C C . VAL B 1 159 ? 15.32 -10.242 0.592 1 98.06 159 VAL B C 1
ATOM 2731 O O . VAL B 1 159 ? 15.539 -9.992 1.78 1 98.06 159 VAL B O 1
ATOM 2734 N N . THR B 1 160 ? 14.367 -11.023 0.179 1 98.19 160 THR B N 1
ATOM 2735 C CA . THR B 1 160 ? 13.469 -11.688 1.118 1 98.19 160 THR B CA 1
ATOM 2736 C C . THR B 1 160 ? 14.25 -12.609 2.049 1 98.19 160 THR B C 1
ATOM 2738 O O . THR B 1 160 ? 14.117 -12.523 3.271 1 98.19 160 THR B O 1
ATOM 2741 N N . ARG B 1 161 ? 15.039 -13.406 1.494 1 97.69 161 ARG B N 1
ATOM 2742 C CA . ARG B 1 161 ? 15.828 -14.344 2.295 1 97.69 161 ARG B CA 1
ATOM 2743 C C . ARG B 1 161 ? 16.75 -13.594 3.248 1 97.69 161 ARG B C 1
ATOM 2745 O O . ARG B 1 161 ? 16.891 -13.969 4.414 1 97.69 161 ARG B O 1
ATOM 2752 N N . GLN B 1 162 ? 17.344 -12.609 2.729 1 97.12 162 GLN B N 1
ATOM 2753 C CA . GLN B 1 162 ? 18.234 -11.797 3.561 1 97.12 162 GLN B CA 1
ATOM 2754 C C . GLN B 1 162 ? 17.469 -11.172 4.723 1 97.12 162 GLN B C 1
ATOM 2756 O O . GLN B 1 162 ? 17.969 -11.125 5.848 1 97.12 162 GLN B O 1
ATOM 2761 N N . THR B 1 163 ? 16.344 -10.656 4.434 1 96.5 163 THR B N 1
ATOM 2762 C CA . THR B 1 163 ? 15.531 -9.992 5.445 1 96.5 163 THR B CA 1
ATOM 2763 C C . THR B 1 163 ? 15.109 -10.984 6.527 1 96.5 163 THR B C 1
ATOM 2765 O O . THR B 1 163 ? 15.109 -10.656 7.715 1 96.5 163 THR B O 1
ATOM 2768 N N . TYR B 1 164 ? 14.727 -12.172 6.137 1 95.38 164 TYR B N 1
ATOM 2769 C CA . TYR B 1 164 ? 14.375 -13.211 7.098 1 95.38 164 TYR B CA 1
ATOM 2770 C C . TYR B 1 164 ? 15.57 -13.562 7.977 1 95.38 164 TYR B C 1
ATOM 2772 O O . TYR B 1 164 ? 15.43 -13.742 9.188 1 95.38 164 TYR B O 1
ATOM 2780 N N . ASP B 1 165 ? 16.719 -13.617 7.367 1 95.19 165 ASP B N 1
ATOM 2781 C CA . ASP B 1 165 ? 17.938 -13.898 8.125 1 95.19 165 ASP B CA 1
ATOM 2782 C C . ASP B 1 165 ? 18.219 -12.797 9.141 1 95.19 165 ASP B C 1
ATOM 2784 O O . ASP B 1 165 ? 18.594 -13.078 10.281 1 95.19 165 ASP B O 1
ATOM 2788 N N . GLU B 1 166 ? 18.047 -11.625 8.727 1 92.81 166 GLU B N 1
ATOM 2789 C CA . GLU B 1 166 ? 18.25 -10.484 9.617 1 92.81 166 GLU B CA 1
ATOM 2790 C C . GLU B 1 166 ? 17.25 -10.508 10.773 1 92.81 166 GLU B C 1
ATOM 2792 O O . GLU B 1 166 ? 17.609 -10.188 11.906 1 92.81 166 GLU B O 1
ATOM 2797 N N . PHE B 1 167 ? 16.062 -10.805 10.438 1 89.19 167 PHE B N 1
ATOM 2798 C CA . PHE B 1 167 ? 15.039 -10.859 11.469 1 89.19 167 PHE B CA 1
ATOM 2799 C C . PHE B 1 167 ? 15.352 -11.945 12.484 1 89.19 167 PHE B C 1
ATOM 2801 O O . PHE B 1 167 ? 15.188 -11.734 13.695 1 89.19 167 PHE B O 1
ATOM 2808 N N . ARG B 1 168 ? 15.727 -13.078 12.055 1 87.25 168 ARG B N 1
ATOM 2809 C CA . ARG B 1 168 ? 16.078 -14.18 12.938 1 87.25 168 ARG B CA 1
ATOM 2810 C C . ARG B 1 168 ? 17.266 -13.82 13.82 1 87.25 168 ARG B C 1
ATOM 2812 O O . ARG B 1 168 ? 17.297 -14.148 15.008 1 87.25 168 ARG B O 1
ATOM 2819 N N . ALA B 1 169 ? 18.203 -13.188 13.258 1 89.38 169 ALA B N 1
ATOM 2820 C CA . ALA B 1 169 ? 19.391 -12.766 14.008 1 89.38 169 ALA B CA 1
ATOM 2821 C C . ALA B 1 169 ? 19.016 -11.75 15.086 1 89.38 169 ALA B C 1
ATOM 2823 O O . ALA B 1 169 ? 19.516 -11.812 16.219 1 89.38 169 ALA B O 1
ATOM 2824 N N . GLN B 1 170 ? 18.172 -10.844 14.727 1 86.5 170 GLN B N 1
ATOM 2825 C CA . GLN B 1 170 ? 17.734 -9.82 15.664 1 86.5 170 GLN B CA 1
ATOM 2826 C C . GLN B 1 170 ? 16.906 -10.422 16.797 1 86.5 170 GLN B C 1
ATOM 2828 O O . GLN B 1 170 ? 17.031 -10.016 17.953 1 86.5 170 GLN B O 1
ATOM 2833 N N . SER B 1 171 ? 16.078 -11.305 16.516 1 84.38 171 SER B N 1
ATOM 2834 C CA . SER B 1 171 ? 15.258 -11.969 17.516 1 84.38 171 SER B CA 1
ATOM 2835 C C . SER B 1 171 ? 16.094 -12.797 18.469 1 84.38 171 SER B C 1
ATOM 2837 O O . SER B 1 171 ? 15.781 -12.898 19.656 1 84.38 171 SER B O 1
ATOM 2839 N N . ALA B 1 172 ? 17.109 -13.352 17.953 1 85.12 172 ALA B N 1
ATOM 2840 C CA . ALA B 1 172 ? 18.016 -14.133 18.781 1 85.12 172 ALA B CA 1
ATOM 2841 C C . ALA B 1 172 ? 18.766 -13.25 19.781 1 85.12 172 ALA B C 1
ATOM 2843 O O . ALA B 1 172 ? 18.953 -13.633 20.938 1 85.12 172 ALA B O 1
ATOM 2844 N N . VAL B 1 173 ? 19.094 -12.188 19.359 1 85.62 173 VAL B N 1
ATOM 2845 C CA . VAL B 1 173 ? 19.781 -11.234 20.234 1 85.62 173 VAL B CA 1
ATOM 2846 C C . VAL B 1 173 ? 18.844 -10.727 21.312 1 85.62 173 VAL B C 1
ATOM 2848 O O . VAL B 1 173 ? 19.219 -10.625 22.484 1 85.62 173 VAL B O 1
ATOM 2851 N N . GLU B 1 174 ? 17.625 -10.445 20.969 1 83.88 174 GLU B N 1
ATOM 2852 C CA . GLU B 1 174 ? 16.625 -9.945 21.906 1 83.88 174 GLU B CA 1
ATOM 2853 C C . GLU B 1 174 ? 16.25 -11.008 22.922 1 83.88 174 GLU B C 1
ATOM 2855 O O . GLU B 1 174 ? 16.047 -10.695 24.109 1 83.88 174 GLU B O 1
ATOM 2860 N N . ARG B 1 175 ? 16.156 -12.164 22.609 1 80.69 175 ARG B N 1
ATOM 2861 C CA . ARG B 1 175 ? 15.867 -13.266 23.516 1 80.69 175 ARG B CA 1
ATOM 2862 C C . ARG B 1 175 ? 17.016 -13.492 24.484 1 80.69 175 ARG B C 1
ATOM 2864 O O . ARG B 1 175 ? 16.797 -13.734 25.672 1 80.69 175 ARG B O 1
ATOM 2871 N N . ALA B 1 176 ? 18.141 -13.406 23.953 1 81.69 176 ALA B N 1
ATOM 2872 C CA . ALA B 1 176 ? 19.312 -13.586 24.797 1 81.69 176 ALA B CA 1
ATOM 2873 C C . ALA B 1 176 ? 19.438 -12.453 25.828 1 81.69 176 ALA B C 1
ATOM 2875 O O . ALA B 1 176 ? 19.812 -12.688 26.969 1 81.69 176 ALA B O 1
ATOM 2876 N N . ALA B 1 177 ? 19.016 -11.359 25.375 1 78.56 177 ALA B N 1
ATOM 2877 C CA . ALA B 1 177 ? 19.078 -10.195 26.266 1 78.56 177 ALA B CA 1
ATOM 2878 C C . ALA B 1 177 ? 17.969 -10.25 27.312 1 78.56 177 ALA B C 1
ATOM 2880 O O . ALA B 1 177 ? 18.156 -9.781 28.438 1 78.56 177 ALA B O 1
ATOM 2881 N N . GLY B 1 178 ? 16.812 -10.711 26.969 1 72.31 178 GLY B N 1
ATOM 2882 C CA . GLY B 1 178 ? 15.711 -10.867 27.906 1 72.31 178 GLY B CA 1
ATOM 2883 C C . GLY B 1 178 ? 15.945 -11.953 28.938 1 72.31 178 GLY B C 1
ATOM 2884 O O . GLY B 1 178 ? 15.5 -11.844 30.078 1 72.31 178 GLY B O 1
ATOM 2885 N N . THR B 1 179 ? 16.484 -13.023 28.562 1 73.5 179 THR B N 1
ATOM 2886 C CA . THR B 1 179 ? 16.812 -14.109 29.484 1 73.5 179 THR B CA 1
ATOM 2887 C C . THR B 1 179 ? 17.922 -13.688 30.438 1 73.5 179 THR B C 1
ATOM 2889 O O . THR B 1 179 ? 17.984 -14.164 31.578 1 73.5 179 THR B O 1
ATOM 2892 N N . SER B 1 180 ? 18.75 -12.945 29.984 1 65.81 180 SER B N 1
ATOM 2893 C CA . SER B 1 180 ? 19.828 -12.5 30.859 1 65.81 180 SER B CA 1
ATOM 2894 C C . SER B 1 180 ? 19.297 -11.648 32 1 65.81 180 SER B C 1
ATOM 2896 O O . SER B 1 180 ? 19.859 -11.656 33.094 1 65.81 180 SER B O 1
ATOM 2898 N N . ASN B 1 181 ? 18.234 -10.984 31.766 1 58.47 181 ASN B N 1
ATOM 2899 C CA . ASN B 1 181 ? 17.688 -10.125 32.812 1 58.47 181 ASN B CA 1
ATOM 2900 C C . ASN B 1 181 ? 16.828 -10.906 33.781 1 58.47 181 ASN B C 1
ATOM 2902 O O . ASN B 1 181 ? 16.469 -10.398 34.844 1 58.47 181 ASN B O 1
ATOM 2906 N N . SER B 1 182 ? 16.266 -12.07 33.5 1 56.53 182 SER B N 1
ATOM 2907 C CA . SER B 1 182 ? 15.414 -12.812 34.406 1 56.53 182 SER B CA 1
ATOM 2908 C C . SER B 1 182 ? 16.25 -13.602 35.406 1 56.53 182 SER B C 1
ATOM 2910 O O . SER B 1 182 ? 15.695 -14.188 36.344 1 56.53 182 SER B O 1
ATOM 2912 N N . GLY B 1 183 ? 17.422 -13.758 35.25 1 41.25 183 GLY B N 1
ATOM 2913 C CA . GLY B 1 183 ? 18.188 -14.539 36.219 1 41.25 183 GLY B CA 1
ATOM 2914 C C . GLY B 1 183 ? 18.734 -13.703 37.344 1 41.25 183 GLY B C 1
ATOM 2915 O O . GLY B 1 183 ? 19.438 -14.227 38.219 1 41.25 183 GLY B O 1
ATOM 2916 N N . VAL B 1 184 ? 18.578 -12.484 37.375 1 33.12 184 VAL B N 1
ATOM 2917 C CA . VAL B 1 184 ? 19.109 -11.914 38.594 1 33.12 184 VAL B CA 1
ATOM 2918 C C . VAL B 1 184 ? 18 -11.773 39.625 1 33.12 184 VAL B C 1
ATOM 2920 O O . VAL B 1 184 ? 16.828 -11.602 39.281 1 33.12 184 VAL B O 1
#

Secondary structure (DSSP, 8-state):
-GGG-------PPPTTT---HHHHHHHHHHHHHHGGGHHHHHHHHHHHHHHH-HHHHTT-GGGTT--GGGGGG-HHHHHHHHHHHHHHHHHHTTTTSHHHHHHHHHHHHHHHHTTT--HHHHHHHHHHHHHHHHHHHGGGS-HHHHHHHHHHHHHHHHHHHHHHHHHHHHHHHHHHHHHHHHT-/-GGG-------PPPTTT---HHHHHHHHHHHHHHGGGHHHHHHHHHHHHHHH-HHHHTT-GGGTT--GGGGGG-HHHHHHHHHHHHHHHHHHTTTTSHHHHHHHHHHHHHHHHTTT--HHHHHHHHHHHHHHHHHHHGGGS-HHHHHHHHHHHHHHHHHHHHHHHHHHHHHHHHHHHHHHHHT-

Organism: Ixodes scapularis (NCBI:txid6945)

Nearest PDB structures (foldseek):
  8oup-assembly1_A  TM=9.427E-01  e=2.250E-07  Spisula solidissima
  8grz-assembly1_A  TM=8.748E-01  e=1.206E-05  Homo sapiens
  8wub-assembly1_A  TM=8.571E-01  e=2.145E-05  Homo sapiens
  7vqg-assembly1_A  TM=8.564E-01  e=5.875E-05  Homo sapiens
  4mpm-assembly1_A  TM=8.453E-01  e=5.875E-05  Homo sapiens